Protein AF-A0A353V208-F1 (afdb_monomer)

Mean predicted aligned error: 5.59 Å

Solvent-accessible surface area (backbone atoms only — not comparable to full-atom values): 11699 Å² total; per-residue (Å²): 111,71,66,44,41,51,49,35,53,50,43,50,71,45,52,88,51,82,54,96,62,42,62,60,50,50,53,52,41,52,58,50,53,74,77,42,78,62,80,42,35,67,53,45,51,53,38,48,55,38,38,56,51,29,60,78,54,44,93,44,73,66,54,30,56,52,35,54,53,55,59,73,45,35,41,66,49,45,68,68,33,53,70,73,35,38,58,68,31,47,68,64,62,45,36,55,27,41,33,71,44,57,56,44,40,75,55,44,48,49,38,32,73,77,32,59,92,40,35,38,61,37,64,96,73,54,86,60,61,66,63,50,44,56,51,46,53,73,59,42,54,81,88,51,36,61,37,68,43,97,91,36,68,36,62,78,52,42,59,63,56,75,45,70,84,52,97,67,48,72,46,48,52,53,49,51,43,65,63,69,67,70,58,58,67,70,60,43,35,52,57,49,39,72,64,50,54,30,34,30,35,37,34,72,68,92,84,42,96

pLDDT: mean 91.02, std 8.35, range [45.81, 98.25]

Nearest PDB structures (foldseek):
  7e6j-assembly1_A  TM=2.519E-01  e=1.427E+00  Homo sapiens
  5lyn-assembly1_B  TM=3.244E-01  e=4.609E+00  Saccharomyces cerevisiae
  8re8-assembly1_A  TM=2.544E-01  e=2.257E+00  Homo sapiens
  8re7-assembly1_A  TM=2.417E-01  e=2.375E+00  Homo sapiens

Foldseek 3Di:
DVVLLVLLVQLQVLLPPQDPPSLVVNVVSLVVNVVDQDQAQPSLLSSLVSLVSCCVPPNDPVSNVSSLVSLQCQLVSLVNYDPVRLQSCEPSLRANRKYWFLDFLVVLVVCCVVPQPFKAFPVVPQDPQVLVLVLCCVLDDPVCNQLSDDVHVGPVVSLVVQCVPPPGGSSNSVSVSLVPVPDDPVVSRVSSSVSRGTMMGRQHDPPSD

Sequence (209 aa):
MAAGRRLVDALAAVAARYAPGERAEKLALLDALERTPLGAAGPLGRFHEALCFLQAYPDDPEVLARVDRALAGFPARVARLGAAARARLHDSGIAGASLDYPFGYPMARWLARRFRGDAEIAWAKFDEADRLDETLSLLASPAEGDAFSEGGIGWKRWLQVAKGGRRMTDLDLLIELFERTGLPEETRDWLFDNLALPIRWTPRGAGAS

Structure (mmCIF, N/CA/C/O backbone):
data_AF-A0A353V208-F1
#
_entry.id   AF-A0A353V208-F1
#
loop_
_atom_site.group_PDB
_atom_site.id
_atom_site.type_symbol
_atom_site.label_atom_id
_atom_site.label_alt_id
_atom_site.label_comp_id
_atom_site.label_asym_id
_atom_site.label_entity_id
_atom_site.label_seq_id
_atom_site.pdbx_PDB_ins_code
_atom_site.Cartn_x
_atom_site.Cartn_y
_atom_site.Cartn_z
_atom_site.occupancy
_atom_site.B_iso_or_equiv
_atom_site.auth_seq_id
_atom_site.auth_comp_id
_atom_site.auth_asym_id
_atom_site.auth_atom_id
_atom_site.pdbx_PDB_model_num
ATOM 1 N N . MET A 1 1 ? -23.639 -8.539 7.523 1.00 61.34 1 MET A N 1
ATOM 2 C CA . MET A 1 1 ? -23.114 -7.190 7.192 1.00 61.34 1 MET A CA 1
ATOM 3 C C . MET A 1 1 ? -23.491 -6.126 8.223 1.00 61.34 1 MET A C 1
ATOM 5 O O . MET A 1 1 ? -22.591 -5.466 8.724 1.00 61.34 1 MET A O 1
ATOM 9 N N . ALA A 1 2 ? -24.773 -5.968 8.587 1.00 80.50 2 ALA A N 1
ATOM 10 C CA . ALA A 1 2 ? -25.209 -4.911 9.514 1.00 80.50 2 ALA A CA 1
ATOM 11 C C . ALA A 1 2 ? -24.600 -5.010 10.930 1.00 80.50 2 ALA A C 1
ATOM 13 O O . ALA A 1 2 ? -24.216 -3.992 11.493 1.00 80.50 2 ALA A O 1
ATOM 14 N N . ALA A 1 3 ? -24.457 -6.222 11.483 1.00 88.19 3 ALA A N 1
ATOM 15 C CA . ALA A 1 3 ? -23.888 -6.418 12.822 1.00 88.19 3 ALA A CA 1
ATOM 16 C C . ALA A 1 3 ? -22.417 -5.972 12.920 1.00 88.19 3 ALA A C 1
ATOM 18 O O . ALA A 1 3 ? -22.082 -5.192 13.802 1.00 88.19 3 ALA A O 1
ATOM 19 N N . GLY A 1 4 ? -21.565 -6.390 11.975 1.00 92.69 4 GLY A N 1
ATOM 20 C CA . GLY A 1 4 ? -20.154 -5.988 11.952 1.00 92.69 4 GLY A CA 1
ATOM 21 C C . GLY A 1 4 ? -19.965 -4.483 11.778 1.00 92.69 4 GLY A C 1
ATOM 22 O O . GLY A 1 4 ? -19.162 -3.891 12.485 1.00 92.69 4 GLY A O 1
ATOM 23 N N . ARG A 1 5 ? -20.764 -3.840 10.913 1.00 95.50 5 ARG A N 1
ATOM 24 C CA . ARG A 1 5 ? -20.755 -2.375 10.779 1.00 95.50 5 ARG A CA 1
ATOM 25 C C . ARG A 1 5 ? -21.076 -1.682 12.108 1.00 95.50 5 ARG A C 1
ATOM 27 O O . ARG A 1 5 ? -20.326 -0.806 12.507 1.00 95.50 5 ARG A O 1
ATOM 34 N N . ARG A 1 6 ? -22.129 -2.115 12.812 1.00 97.00 6 ARG A N 1
ATOM 35 C CA . ARG A 1 6 ? -22.501 -1.538 14.115 1.00 97.00 6 ARG A CA 1
ATOM 36 C C . ARG A 1 6 ? -21.397 -1.675 15.163 1.00 97.00 6 ARG A C 1
ATOM 38 O O . ARG A 1 6 ? -21.173 -0.732 15.905 1.00 97.00 6 ARG A O 1
ATOM 45 N N . LEU A 1 7 ? -20.704 -2.815 15.207 1.00 97.81 7 LEU A N 1
ATOM 46 C CA . LEU A 1 7 ? -19.573 -3.014 16.122 1.00 97.81 7 LEU A CA 1
ATOM 47 C C . LEU A 1 7 ? -18.406 -2.071 15.806 1.00 97.81 7 LEU A C 1
ATOM 49 O O . LEU A 1 7 ? -17.824 -1.496 16.719 1.00 97.81 7 LEU A O 1
ATOM 53 N N . VAL A 1 8 ? -18.086 -1.884 14.521 1.00 98.00 8 VAL A N 1
ATOM 54 C CA . VAL A 1 8 ? -17.047 -0.934 14.093 1.00 98.00 8 VAL A CA 1
ATOM 55 C C . VAL A 1 8 ? -17.435 0.499 14.451 1.00 98.00 8 VAL A C 1
ATOM 57 O O . VAL A 1 8 ? -16.610 1.244 14.969 1.00 98.00 8 VAL A O 1
ATOM 60 N N . ASP A 1 9 ? -18.689 0.880 14.205 1.00 97.81 9 ASP A N 1
ATOM 61 C CA . ASP A 1 9 ? -19.183 2.218 14.529 1.00 97.81 9 ASP A CA 1
ATOM 62 C C . ASP A 1 9 ? -19.177 2.474 16.042 1.00 97.81 9 ASP A C 1
ATOM 64 O O . ASP A 1 9 ? -18.801 3.566 16.464 1.00 97.81 9 ASP A O 1
ATOM 68 N N . ALA A 1 10 ? -19.514 1.464 16.851 1.00 97.75 10 ALA A N 1
ATOM 69 C CA . ALA A 1 10 ? -19.413 1.528 18.306 1.00 97.75 10 ALA A CA 1
ATOM 70 C C . ALA A 1 10 ? -17.958 1.705 18.767 1.00 97.75 10 ALA A C 1
ATOM 72 O O . ALA A 1 10 ? -17.683 2.629 19.527 1.00 97.75 10 ALA A O 1
ATOM 73 N N . LEU A 1 11 ? -17.014 0.901 18.251 1.00 98.25 11 LEU A N 1
ATOM 74 C CA . LEU A 1 11 ? -15.593 1.035 18.598 1.00 98.25 11 LEU A CA 1
ATOM 75 C C . LEU A 1 11 ? -15.057 2.422 18.233 1.00 98.25 11 LEU A C 1
ATOM 77 O O . LEU A 1 11 ? -14.411 3.066 19.052 1.00 98.25 11 LEU A O 1
ATOM 81 N N . ALA A 1 12 ? -15.365 2.907 17.028 1.00 97.44 12 ALA A N 1
ATOM 82 C CA . ALA A 1 12 ? -14.955 4.235 16.587 1.00 97.44 12 ALA A CA 1
ATOM 83 C C . ALA A 1 12 ? -15.539 5.353 17.472 1.00 97.44 12 ALA A C 1
ATOM 85 O O . ALA A 1 12 ? -14.867 6.351 17.719 1.00 97.44 12 ALA A O 1
ATOM 86 N N . ALA A 1 13 ? -16.770 5.194 17.970 1.00 96.94 13 ALA A N 1
ATOM 87 C CA . ALA A 1 13 ? -17.413 6.177 18.841 1.00 96.94 13 ALA A CA 1
ATOM 88 C C . ALA A 1 13 ? -16.784 6.254 20.243 1.00 96.94 13 ALA A C 1
ATOM 90 O O . ALA A 1 13 ? -16.774 7.333 20.842 1.00 96.94 13 ALA A O 1
ATOM 91 N N . VAL A 1 14 ? -16.260 5.136 20.758 1.00 96.88 14 VAL A N 1
ATOM 92 C CA . VAL A 1 14 ? -15.627 5.072 22.087 1.00 96.88 14 VAL A CA 1
ATOM 93 C C . VAL A 1 14 ? -14.103 5.195 22.047 1.00 96.88 14 VAL A C 1
ATOM 95 O O . VAL A 1 14 ? -13.492 5.400 23.089 1.00 96.88 14 VAL A O 1
ATOM 98 N N . ALA A 1 15 ? -13.469 5.127 20.869 1.00 95.31 15 ALA A N 1
ATOM 99 C CA . ALA A 1 15 ? -12.009 5.095 20.725 1.00 95.31 15 ALA A CA 1
ATOM 100 C C . ALA A 1 15 ? -11.292 6.228 21.486 1.00 95.31 15 ALA A C 1
ATOM 102 O O . ALA A 1 15 ? -10.325 5.973 22.199 1.00 95.31 15 ALA A O 1
ATOM 103 N N . ALA A 1 16 ? -11.813 7.456 21.401 1.00 95.56 16 ALA A N 1
ATOM 104 C CA . ALA A 1 16 ? -11.251 8.643 22.051 1.00 95.56 16 ALA A CA 1
ATOM 105 C C . ALA A 1 16 ? -11.792 8.918 23.472 1.00 95.56 16 ALA A C 1
ATOM 107 O O . ALA A 1 16 ? -11.547 9.991 24.024 1.00 95.56 16 ALA A O 1
ATOM 108 N N . ARG A 1 17 ? -12.557 7.993 24.067 1.00 95.44 17 ARG A N 1
ATOM 109 C CA . ARG A 1 17 ? -13.115 8.125 25.423 1.00 95.44 17 ARG A CA 1
ATOM 110 C C . ARG A 1 17 ? -12.283 7.323 26.416 1.00 95.44 17 ARG A C 1
ATOM 112 O O . ARG A 1 17 ? -11.939 6.183 26.137 1.00 95.44 17 ARG A O 1
ATOM 119 N N . TYR A 1 18 ? -11.989 7.902 27.579 1.00 94.12 18 TYR A N 1
ATOM 120 C CA . TYR A 1 18 ? -11.111 7.295 28.599 1.00 94.12 18 TYR A CA 1
ATOM 121 C C . TYR A 1 18 ? -11.715 7.354 30.012 1.00 94.12 18 TYR A C 1
ATOM 123 O O . TYR A 1 18 ? -11.004 7.345 31.014 1.00 94.12 18 TYR A O 1
ATOM 131 N N . ALA A 1 19 ? -13.043 7.468 30.106 1.00 91.19 19 ALA A N 1
ATOM 132 C CA . ALA A 1 19 ? -13.744 7.467 31.385 1.00 91.19 19 ALA A CA 1
ATOM 133 C C . ALA A 1 19 ? -13.760 6.056 32.018 1.00 91.19 19 ALA A C 1
ATOM 135 O O . ALA A 1 19 ? -13.582 5.055 31.315 1.00 91.19 19 ALA A O 1
ATOM 136 N N . PRO A 1 20 ? -14.004 5.936 33.338 1.00 82.44 20 PRO A N 1
ATOM 137 C CA . PRO A 1 20 ? -14.146 4.636 33.990 1.00 82.44 20 PRO A CA 1
ATOM 138 C C . PRO A 1 20 ? -15.215 3.773 33.301 1.00 82.44 20 PRO A C 1
ATOM 140 O O . PRO A 1 20 ? -16.351 4.205 33.139 1.00 82.44 20 PRO A O 1
ATOM 143 N N . GLY A 1 21 ? -14.851 2.553 32.897 1.00 84.31 21 GLY A N 1
ATOM 144 C CA . GLY A 1 21 ? -15.732 1.621 32.175 1.00 84.31 21 GLY A CA 1
ATOM 145 C C . GLY A 1 21 ? -15.521 1.582 30.656 1.00 84.31 21 GLY A C 1
ATOM 146 O O . GLY A 1 21 ? -15.669 0.513 30.067 1.00 84.31 21 GLY A O 1
ATOM 147 N N . GLU A 1 22 ? -15.055 2.673 30.037 1.00 91.00 22 GLU A N 1
ATOM 148 C CA . GLU A 1 22 ? -14.826 2.756 28.579 1.00 91.00 22 GLU A CA 1
ATOM 149 C C . GLU A 1 22 ? -13.736 1.779 28.118 1.00 91.00 22 GLU A C 1
ATOM 151 O O . GLU A 1 22 ? -13.851 1.136 27.078 1.00 91.00 22 GLU A O 1
ATOM 156 N N . ARG A 1 23 ? -12.709 1.567 28.950 1.00 95.25 23 ARG A N 1
ATOM 157 C CA . ARG A 1 23 ? -11.694 0.525 28.740 1.00 95.25 23 ARG A CA 1
ATOM 158 C C . ARG A 1 23 ? -12.320 -0.863 28.555 1.00 95.25 23 ARG A C 1
ATOM 160 O O . ARG A 1 23 ? -11.949 -1.600 27.644 1.00 95.25 23 ARG A O 1
ATOM 167 N N . ALA A 1 24 ? -13.243 -1.243 29.441 1.00 96.38 24 ALA A N 1
ATOM 168 C CA . ALA A 1 24 ? -13.888 -2.554 29.386 1.00 96.38 24 ALA A CA 1
ATOM 169 C C . ALA A 1 24 ? -14.781 -2.675 28.142 1.00 96.38 24 ALA A C 1
ATOM 171 O O . ALA A 1 24 ? -14.809 -3.729 27.508 1.00 96.38 24 ALA A O 1
ATOM 172 N N . GLU A 1 25 ? -15.445 -1.583 27.757 1.00 97.25 25 GLU A N 1
ATOM 173 C CA . GLU A 1 25 ? -16.225 -1.508 26.523 1.00 97.25 25 GLU A CA 1
ATOM 174 C C . GLU A 1 25 ? -15.345 -1.671 25.273 1.00 97.25 25 GLU A C 1
ATOM 176 O O . GLU A 1 25 ? -15.659 -2.499 24.415 1.00 97.25 25 GLU A O 1
ATOM 181 N N . LYS A 1 26 ? -14.197 -0.983 25.193 1.00 97.94 26 LYS A N 1
ATOM 182 C CA . LYS A 1 26 ? -13.222 -1.148 24.100 1.00 97.94 26 LYS A CA 1
ATOM 183 C C . LYS A 1 26 ? -12.755 -2.594 23.975 1.00 97.94 26 LYS A C 1
ATOM 185 O O . LYS A 1 26 ? -12.797 -3.149 22.879 1.00 97.94 26 LYS A O 1
ATOM 190 N N . LEU A 1 27 ? -12.360 -3.228 25.082 1.00 97.94 27 LEU A N 1
ATOM 191 C CA . LEU A 1 27 ? -11.933 -4.633 25.077 1.00 97.94 27 LEU A CA 1
ATOM 192 C C . LEU A 1 27 ? -13.054 -5.566 24.599 1.00 97.94 27 LEU A C 1
ATOM 194 O O . LEU A 1 27 ? -12.813 -6.422 23.749 1.00 97.94 27 LEU A O 1
ATOM 198 N N . ALA A 1 28 ? -14.289 -5.362 25.067 1.00 97.75 28 ALA A N 1
ATOM 199 C CA . ALA A 1 28 ? -15.439 -6.151 24.630 1.00 97.75 28 ALA A CA 1
ATOM 200 C C . ALA A 1 28 ? -15.739 -5.979 23.128 1.00 97.75 28 ALA A C 1
ATOM 202 O O . ALA A 1 28 ? -16.050 -6.956 22.439 1.00 97.75 28 ALA A O 1
ATOM 203 N N . LEU A 1 29 ? -15.620 -4.756 22.600 1.00 98.25 29 LEU A N 1
ATOM 204 C CA . LEU A 1 29 ? -15.811 -4.463 21.178 1.00 98.25 29 LEU A CA 1
ATOM 205 C C . LEU A 1 29 ? -14.696 -5.063 20.315 1.00 98.25 29 LEU A C 1
ATOM 207 O O . LEU A 1 29 ? -14.997 -5.657 19.277 1.00 98.25 29 LEU A O 1
ATOM 211 N N . LEU A 1 30 ? -13.434 -4.968 20.747 1.00 97.94 30 LEU A N 1
ATOM 212 C CA . LEU A 1 30 ? -12.291 -5.605 20.082 1.00 97.94 30 LEU A CA 1
ATOM 213 C C . LEU A 1 30 ? -12.486 -7.126 20.004 1.00 97.94 30 LEU A C 1
ATOM 215 O O . LEU A 1 30 ? -12.421 -7.702 18.918 1.00 97.94 30 LEU A O 1
ATOM 219 N N . ASP A 1 31 ? -12.843 -7.757 21.121 1.00 96.81 31 ASP A N 1
ATOM 220 C CA . ASP A 1 31 ? -13.132 -9.190 21.208 1.00 96.81 31 ASP A CA 1
ATOM 221 C C . ASP A 1 31 ? -14.306 -9.617 20.302 1.00 96.81 31 ASP A C 1
ATOM 223 O O . ASP A 1 31 ? -14.278 -10.679 19.668 1.00 96.81 31 ASP A O 1
ATOM 227 N N . ALA A 1 32 ? -15.359 -8.799 20.215 1.00 97.12 32 ALA A N 1
ATOM 228 C CA . ALA A 1 32 ? -16.485 -9.049 19.318 1.00 97.12 32 ALA A CA 1
ATOM 229 C C . ALA A 1 32 ? -16.086 -8.908 17.837 1.00 97.12 32 ALA A C 1
ATOM 231 O O . ALA A 1 32 ? -16.518 -9.703 16.993 1.00 97.12 32 ALA A O 1
ATOM 232 N N . LEU A 1 33 ? -15.245 -7.924 17.508 1.00 96.94 33 LEU A N 1
ATOM 233 C CA . LEU A 1 33 ? -14.745 -7.670 16.154 1.00 96.94 33 LEU A CA 1
ATOM 234 C C . LEU A 1 33 ? -13.731 -8.722 15.688 1.00 96.94 33 LEU A C 1
ATOM 236 O O . LEU A 1 33 ? -13.677 -9.019 14.490 1.00 96.94 33 LEU A O 1
ATOM 240 N N . GLU A 1 34 ? -12.980 -9.349 16.596 1.00 93.31 34 GLU A N 1
ATOM 241 C CA . GLU A 1 34 ? -12.143 -10.519 16.291 1.00 93.31 34 GLU A CA 1
ATOM 242 C C . GLU A 1 34 ? -12.971 -11.686 15.737 1.00 93.31 34 GLU A C 1
ATOM 244 O O . GLU A 1 34 ? -12.576 -12.323 14.760 1.00 93.31 34 GLU A O 1
ATOM 249 N N . ARG A 1 35 ? -14.161 -11.917 16.302 1.00 92.31 35 ARG A N 1
ATOM 250 C CA . ARG A 1 35 ? -15.060 -13.024 15.931 1.00 92.31 35 ARG A CA 1
ATOM 251 C C . ARG A 1 35 ? -16.030 -12.688 14.797 1.00 92.31 35 ARG A C 1
ATOM 253 O O . ARG A 1 35 ? -16.718 -13.576 14.295 1.00 92.31 35 ARG A O 1
ATOM 260 N N . THR A 1 36 ? -16.096 -11.425 14.378 1.00 94.06 36 THR A N 1
ATOM 261 C CA . THR A 1 36 ? -17.069 -10.960 13.384 1.00 94.06 36 THR A CA 1
ATOM 262 C C . THR A 1 36 ? -16.417 -10.741 12.012 1.00 94.06 36 THR A C 1
ATOM 264 O O . THR A 1 36 ? -15.521 -9.901 11.878 1.00 94.06 36 THR A O 1
ATOM 267 N N . PRO A 1 37 ? -16.877 -11.429 10.948 1.00 91.31 37 PRO A N 1
ATOM 268 C CA . PRO A 1 37 ? -16.365 -11.200 9.602 1.00 91.31 37 PRO A CA 1
ATOM 269 C C . PRO A 1 37 ? -16.813 -9.836 9.053 1.00 91.31 37 PRO A C 1
ATOM 271 O O . PRO A 1 37 ? -17.995 -9.480 9.086 1.00 91.31 37 PRO A O 1
ATOM 274 N N . LEU A 1 38 ? -15.862 -9.087 8.486 1.00 93.88 38 LEU A N 1
ATOM 275 C CA . LEU A 1 38 ? -16.091 -7.806 7.811 1.00 93.88 38 LEU A CA 1
ATOM 276 C C . LEU A 1 38 ? -15.906 -7.989 6.298 1.00 93.88 38 LEU A C 1
ATOM 278 O O . LEU A 1 38 ? -14.793 -7.940 5.790 1.00 93.88 38 LEU A O 1
ATOM 282 N N . GLY A 1 39 ? -17.006 -8.230 5.579 1.00 91.25 39 GLY A N 1
ATOM 283 C CA . GLY A 1 39 ? -16.998 -8.543 4.140 1.00 91.25 39 GLY A CA 1
ATOM 284 C C . GLY A 1 39 ? -17.047 -7.336 3.195 1.00 91.25 39 GLY A C 1
ATOM 285 O O . GLY A 1 39 ? -17.319 -7.508 2.011 1.00 91.25 39 GLY A O 1
ATOM 286 N N . ALA A 1 40 ? -16.860 -6.111 3.694 1.00 93.31 40 ALA A N 1
ATOM 287 C CA . ALA A 1 40 ? -16.885 -4.895 2.879 1.00 93.31 40 ALA A CA 1
ATOM 288 C C . ALA A 1 40 ? -15.735 -3.957 3.234 1.00 93.31 40 ALA A C 1
ATOM 290 O O . ALA A 1 40 ? -15.362 -3.839 4.400 1.00 93.31 40 ALA A O 1
ATOM 291 N N . ALA A 1 41 ? -15.269 -3.228 2.218 1.00 94.94 41 ALA A N 1
ATOM 292 C CA . ALA A 1 41 ? -14.195 -2.246 2.320 1.00 94.94 41 ALA A CA 1
ATOM 293 C C . ALA A 1 41 ? -14.463 -1.187 3.396 1.00 94.94 41 ALA A C 1
ATOM 295 O O . ALA A 1 41 ? -13.639 -0.989 4.272 1.00 94.94 41 ALA A O 1
ATOM 296 N N . GLY A 1 42 ? -15.649 -0.562 3.377 1.00 95.50 42 GLY A N 1
ATOM 297 C CA . GLY A 1 42 ? -15.978 0.544 4.285 1.00 95.50 42 GLY A CA 1
ATOM 298 C C . GLY A 1 42 ? -15.843 0.187 5.773 1.00 95.50 42 GLY A C 1
ATOM 299 O O . GLY A 1 42 ? -15.069 0.833 6.469 1.00 95.50 42 GLY A O 1
ATOM 300 N N . PRO A 1 43 ? -16.549 -0.845 6.279 1.00 95.94 43 PRO A N 1
ATOM 301 C CA . PRO A 1 43 ? -16.381 -1.283 7.664 1.00 95.94 43 PRO A CA 1
ATOM 302 C C . PRO A 1 43 ? -14.958 -1.743 7.997 1.00 95.94 43 PRO A C 1
ATOM 304 O O . PRO A 1 43 ? -14.508 -1.514 9.110 1.00 95.94 43 PRO A O 1
ATOM 307 N N . LEU A 1 44 ? -14.248 -2.387 7.062 1.00 95.88 44 LEU A N 1
ATOM 308 C CA . LEU A 1 44 ? -12.881 -2.841 7.317 1.00 95.88 44 LEU A CA 1
ATOM 309 C C . LEU A 1 44 ? -11.895 -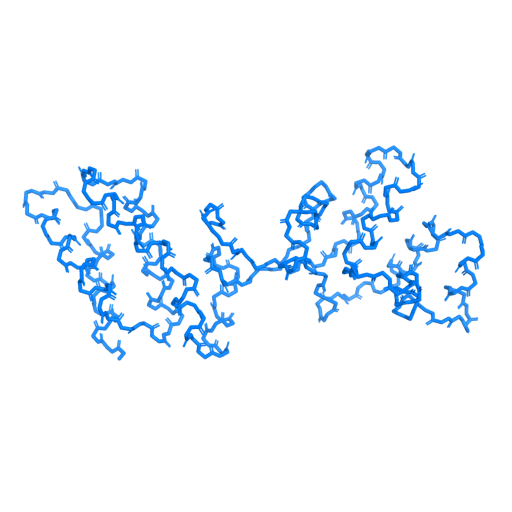1.666 7.419 1.00 95.88 44 LEU A C 1
ATOM 311 O O . LEU A 1 44 ? -11.068 -1.666 8.323 1.00 95.88 44 LEU A O 1
ATOM 315 N N . GLY A 1 45 ? -12.020 -0.654 6.557 1.00 95.81 45 GLY A N 1
ATOM 316 C CA . GLY A 1 45 ? -11.209 0.566 6.617 1.00 95.81 45 GLY A CA 1
ATOM 317 C C . GLY A 1 45 ? -11.472 1.379 7.881 1.00 95.81 45 GLY A C 1
ATOM 318 O O . GLY A 1 45 ? -10.543 1.686 8.616 1.00 95.81 45 GLY A O 1
ATOM 319 N N . ARG A 1 46 ? -12.744 1.601 8.230 1.00 96.62 46 ARG A N 1
ATOM 320 C CA . ARG A 1 46 ? -13.108 2.296 9.477 1.00 96.62 46 ARG A CA 1
ATOM 321 C C . ARG A 1 46 ? -12.629 1.553 10.729 1.00 96.62 46 ARG A C 1
ATOM 323 O O . ARG A 1 46 ? -12.274 2.180 11.720 1.00 96.62 46 ARG A O 1
ATOM 330 N N . PHE A 1 47 ? -12.610 0.219 10.689 1.00 97.31 47 PHE A N 1
ATOM 331 C CA . PHE A 1 47 ? -12.022 -0.576 11.764 1.00 97.31 47 PHE A CA 1
ATOM 332 C C . PHE A 1 47 ? -10.509 -0.357 11.860 1.00 97.31 47 PHE A C 1
ATOM 334 O O . PHE A 1 47 ? -10.009 -0.155 12.959 1.00 97.31 47 PHE A O 1
ATOM 341 N N . HIS A 1 48 ? -9.799 -0.356 10.727 1.00 96.19 48 HIS A N 1
ATOM 342 C CA . HIS A 1 48 ? -8.362 -0.076 10.685 1.00 96.19 48 HIS A CA 1
ATOM 343 C C . HIS A 1 48 ? -8.030 1.291 11.285 1.00 96.19 48 HIS A C 1
ATOM 345 O O . HIS A 1 48 ? -7.195 1.379 12.175 1.00 96.19 48 HIS A O 1
ATOM 351 N N . GLU A 1 49 ? -8.731 2.343 10.859 1.00 96.31 49 GLU A N 1
ATOM 352 C CA . GLU A 1 49 ? -8.542 3.707 11.369 1.00 96.31 49 GLU A CA 1
ATOM 353 C C . GLU A 1 49 ? -8.734 3.787 12.890 1.00 96.31 49 GLU A C 1
ATOM 355 O O . GLU A 1 49 ? -7.911 4.378 13.591 1.00 96.31 49 GLU A O 1
ATOM 360 N N . ALA A 1 50 ? -9.785 3.147 13.419 1.00 97.50 50 ALA A N 1
ATOM 361 C CA . ALA A 1 50 ? -10.030 3.099 14.860 1.00 97.50 50 ALA A CA 1
ATOM 362 C C . ALA A 1 50 ? -8.900 2.380 15.618 1.00 97.50 50 ALA A C 1
ATOM 364 O O . ALA A 1 50 ? -8.525 2.804 16.710 1.00 97.50 50 ALA A O 1
ATOM 365 N N . LEU A 1 51 ? -8.337 1.313 15.042 1.00 96.94 51 LEU A N 1
ATOM 366 C CA . LEU A 1 51 ? -7.195 0.610 15.623 1.00 96.94 51 LEU A CA 1
ATOM 367 C C . LEU A 1 51 ? -5.915 1.444 15.573 1.00 96.94 51 LEU A C 1
ATOM 369 O O . LEU A 1 51 ? -5.233 1.511 16.585 1.00 96.94 51 LEU A O 1
ATOM 373 N N . CYS A 1 52 ? -5.606 2.113 14.459 1.00 96.19 52 CYS A N 1
ATOM 374 C CA . CYS A 1 52 ? -4.453 3.017 14.378 1.00 96.19 52 CYS A CA 1
ATOM 375 C C . CYS A 1 52 ? -4.542 4.128 15.433 1.00 96.19 52 CYS A C 1
ATOM 377 O O . CYS A 1 52 ? -3.553 4.433 16.096 1.00 96.19 52 CYS A O 1
ATOM 379 N N . PHE A 1 53 ? -5.738 4.688 15.650 1.00 97.00 53 PHE A N 1
ATOM 380 C CA . PHE A 1 53 ? -5.954 5.660 16.721 1.00 97.00 53 PHE A CA 1
ATOM 381 C C . PHE A 1 53 ? -5.665 5.058 18.104 1.00 97.00 53 PHE A C 1
ATOM 383 O O . PHE A 1 53 ? -4.908 5.635 18.880 1.00 97.00 53 PHE A O 1
ATOM 390 N N . LEU A 1 54 ? -6.230 3.886 18.409 1.00 97.38 54 LEU A N 1
ATOM 391 C CA . LEU A 1 54 ? -6.018 3.213 19.695 1.00 97.38 54 LEU A CA 1
ATOM 392 C C . LEU A 1 54 ? -4.583 2.700 19.884 1.00 97.38 54 LEU A C 1
ATOM 394 O O . LEU A 1 54 ? -4.150 2.536 21.018 1.00 97.38 54 LEU A O 1
ATOM 398 N N . GLN A 1 55 ? -3.838 2.454 18.806 1.00 97.31 55 GLN A N 1
ATOM 399 C CA . GLN A 1 55 ? -2.423 2.090 18.871 1.00 97.31 55 GLN A CA 1
ATOM 400 C C . GLN A 1 55 ? -1.572 3.286 19.313 1.00 97.31 55 GLN A C 1
ATOM 402 O O . GLN A 1 55 ? -0.643 3.125 20.101 1.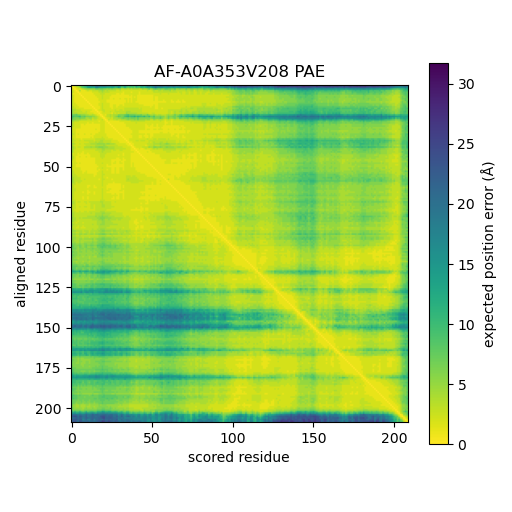00 97.31 55 GLN A O 1
ATOM 407 N N . ALA A 1 56 ? -1.907 4.489 18.836 1.00 96.81 56 ALA A N 1
ATOM 408 C CA . ALA A 1 56 ? -1.245 5.728 19.239 1.00 96.81 56 ALA A CA 1
ATOM 409 C C . ALA A 1 56 ? -1.673 6.200 20.640 1.00 96.81 56 ALA A C 1
ATOM 411 O O . ALA A 1 56 ? -0.865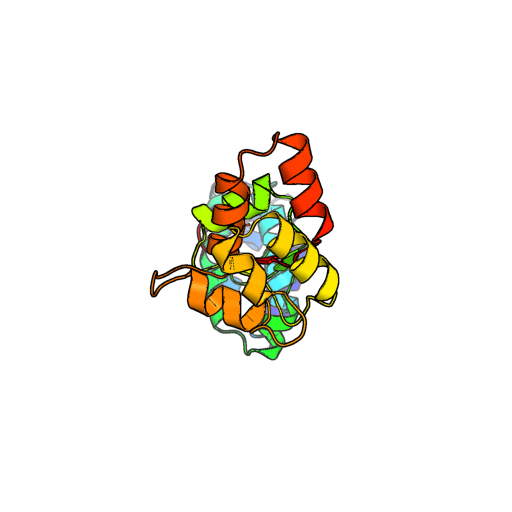 6.770 21.373 1.00 96.81 56 ALA A O 1
ATOM 412 N N . TYR A 1 57 ? -2.932 5.951 21.015 1.00 96.81 57 TYR A N 1
ATOM 413 C CA . TYR A 1 57 ? -3.527 6.397 22.276 1.00 96.81 57 TYR A CA 1
ATOM 414 C C . TYR A 1 57 ? -4.261 5.252 23.001 1.00 96.81 57 TYR A C 1
ATOM 416 O O . TYR A 1 57 ? -5.487 5.276 23.127 1.00 96.81 57 TYR A O 1
ATOM 424 N N . PRO A 1 58 ? -3.546 4.215 23.467 1.00 96.56 58 PRO A N 1
ATOM 425 C CA . PRO A 1 58 ? -4.173 3.131 24.210 1.00 96.56 58 PRO A CA 1
ATOM 426 C C . PRO A 1 58 ? -4.538 3.584 25.628 1.00 96.56 58 PRO A C 1
ATOM 428 O O . PRO A 1 58 ? -3.833 4.389 26.234 1.00 96.56 58 PRO A O 1
ATOM 431 N N . ASP A 1 59 ? -5.604 3.017 26.196 1.00 96.62 59 ASP A N 1
ATOM 432 C CA . ASP A 1 59 ? -5.933 3.215 27.614 1.00 96.62 59 ASP A CA 1
ATOM 433 C C . ASP A 1 59 ? -4.832 2.652 28.524 1.00 96.62 59 ASP A C 1
ATOM 435 O O . ASP A 1 59 ? -4.480 3.255 29.536 1.00 96.62 59 ASP A O 1
ATOM 439 N N . ASP A 1 60 ? -4.315 1.471 28.172 1.00 96.00 60 ASP A N 1
ATOM 440 C CA . ASP A 1 60 ? -3.293 0.741 28.914 1.00 96.00 60 ASP A CA 1
ATOM 441 C C . ASP A 1 60 ? -2.578 -0.304 28.020 1.00 96.00 60 ASP A C 1
ATOM 443 O O . ASP A 1 60 ? -2.949 -0.497 26.853 1.00 96.00 60 ASP A O 1
ATOM 447 N N . PRO A 1 61 ? -1.558 -1.016 28.540 1.00 97.44 61 PRO A N 1
ATOM 448 C CA . PRO A 1 61 ? -0.857 -2.045 27.774 1.00 97.44 61 PRO A CA 1
ATOM 449 C C . PRO A 1 61 ? -1.729 -3.227 27.316 1.00 97.44 61 PRO A C 1
ATOM 451 O O . PRO A 1 61 ? -1.380 -3.885 26.337 1.00 97.44 61 PRO A O 1
ATOM 454 N N . GLU A 1 62 ? -2.848 -3.525 27.989 1.00 97.25 62 GLU A N 1
ATOM 455 C CA . GLU A 1 62 ? -3.740 -4.612 27.565 1.00 97.25 62 GLU A CA 1
ATOM 456 C C . GLU A 1 62 ? -4.512 -4.214 26.303 1.00 97.25 62 GLU A C 1
ATOM 458 O O . GLU A 1 62 ? -4.559 -4.991 25.345 1.00 97.25 62 GLU A O 1
ATOM 463 N N . VAL A 1 63 ? -5.070 -2.998 26.274 1.00 97.31 63 VAL A N 1
ATOM 464 C CA . VAL A 1 63 ? -5.733 -2.450 25.083 1.00 97.31 63 VAL A CA 1
ATOM 465 C C . VAL A 1 63 ? -4.758 -2.418 23.909 1.00 97.31 63 VAL A C 1
ATOM 467 O O . VAL A 1 63 ? -5.102 -2.916 22.836 1.00 97.31 63 VAL A O 1
ATOM 470 N N . LEU A 1 64 ? -3.528 -1.936 24.122 1.00 97.75 64 LEU A N 1
ATOM 471 C CA . LEU A 1 64 ? -2.499 -1.915 23.079 1.00 97.75 64 LEU A CA 1
ATOM 472 C C . LEU A 1 64 ? -2.222 -3.321 22.524 1.00 97.75 64 LEU A C 1
ATOM 474 O O . LEU A 1 64 ? -2.274 -3.530 21.315 1.00 97.75 64 LEU A O 1
ATOM 478 N N . ALA A 1 65 ? -2.038 -4.318 23.394 1.00 96.94 65 ALA A N 1
ATOM 479 C CA . ALA A 1 65 ? -1.790 -5.693 22.962 1.00 96.94 65 ALA A CA 1
ATOM 480 C C . ALA A 1 65 ? -2.949 -6.293 22.138 1.00 96.94 65 ALA A C 1
ATOM 482 O O . ALA A 1 65 ? -2.718 -7.113 21.241 1.00 96.94 65 ALA A O 1
ATOM 483 N N . ARG A 1 66 ? -4.205 -5.914 22.421 1.00 97.19 66 ARG A N 1
ATOM 484 C CA . ARG A 1 66 ? -5.365 -6.334 21.612 1.00 97.19 66 ARG A CA 1
ATOM 485 C C . ARG A 1 66 ? -5.433 -5.607 20.277 1.00 97.19 66 ARG A C 1
ATOM 487 O O . ARG A 1 66 ? -5.746 -6.236 19.268 1.00 97.19 66 ARG A O 1
ATOM 494 N N . VAL A 1 67 ? -5.106 -4.321 20.261 1.00 97.19 67 VAL A N 1
ATOM 495 C CA . VAL A 1 67 ? -5.035 -3.520 19.037 1.00 97.19 67 VAL A CA 1
ATOM 496 C C . VAL A 1 67 ? -3.959 -4.059 18.097 1.00 97.19 67 VAL A C 1
ATOM 498 O O . VAL A 1 67 ? -4.262 -4.339 16.937 1.00 97.19 67 VAL A O 1
ATOM 501 N N . ASP A 1 68 ? -2.750 -4.314 18.599 1.00 95.81 68 ASP A N 1
ATOM 502 C CA . ASP A 1 68 ? -1.643 -4.858 17.804 1.00 95.81 68 ASP A CA 1
ATOM 503 C C . ASP A 1 68 ? -1.988 -6.228 17.211 1.00 95.81 68 ASP A C 1
ATOM 505 O O . ASP A 1 68 ? -1.745 -6.496 16.031 1.00 95.81 68 ASP A O 1
ATOM 509 N N . ARG A 1 69 ? -2.634 -7.097 18.001 1.00 94.62 69 ARG A N 1
ATOM 510 C CA . ARG A 1 69 ? -3.133 -8.391 17.516 1.00 94.62 69 ARG A CA 1
ATOM 511 C C . ARG A 1 69 ? -4.175 -8.219 16.411 1.00 94.62 69 ARG A C 1
ATOM 513 O O . ARG A 1 69 ? -4.136 -8.944 15.414 1.00 94.62 69 ARG A O 1
ATOM 520 N N . ALA A 1 70 ? -5.107 -7.282 16.578 1.00 94.69 70 ALA A N 1
ATOM 521 C CA . ALA A 1 70 ? -6.140 -7.012 15.589 1.00 94.69 70 ALA A CA 1
ATOM 522 C C . ALA A 1 70 ? -5.539 -6.474 14.278 1.00 94.69 70 ALA A C 1
ATOM 524 O O . ALA A 1 70 ? -5.909 -6.973 13.210 1.00 94.69 70 ALA A O 1
ATOM 525 N N . LEU A 1 71 ? -4.583 -5.538 14.358 1.00 94.38 71 LEU A N 1
ATOM 526 C CA . LEU A 1 71 ? -3.830 -4.991 13.221 1.00 94.38 71 LEU A CA 1
ATOM 527 C C . LEU A 1 71 ? -3.035 -6.082 12.490 1.00 94.38 71 LEU A C 1
ATOM 529 O O . LEU A 1 71 ? -3.143 -6.211 11.270 1.00 94.38 71 LEU A O 1
ATOM 533 N N . ALA A 1 72 ? -2.342 -6.961 13.220 1.00 91.69 72 ALA A N 1
ATOM 534 C CA . ALA A 1 72 ? -1.620 -8.095 12.635 1.00 91.69 72 ALA A CA 1
ATOM 535 C C . ALA A 1 72 ? -2.531 -9.054 11.836 1.00 91.69 72 ALA A C 1
ATOM 537 O O . ALA A 1 72 ? -2.076 -9.745 10.922 1.00 91.69 72 ALA A O 1
ATOM 538 N N . GLY A 1 73 ? -3.834 -9.085 12.139 1.00 92.06 73 GLY A N 1
ATOM 539 C CA . GLY A 1 73 ? -4.832 -9.883 11.426 1.00 92.06 73 GLY A CA 1
ATOM 540 C C . GLY A 1 73 ? -5.343 -9.281 10.108 1.00 92.06 73 GLY A C 1
ATOM 541 O O . GLY A 1 73 ? -6.056 -9.974 9.369 1.00 92.06 73 GLY A O 1
ATOM 542 N N . PHE A 1 74 ? -5.018 -8.024 9.778 1.00 92.81 74 PHE A N 1
ATOM 543 C CA . PHE A 1 74 ? -5.564 -7.339 8.596 1.00 92.81 74 PHE A CA 1
ATOM 544 C C . PHE A 1 74 ? -5.250 -8.003 7.257 1.00 92.81 74 PHE A C 1
ATOM 546 O O . PHE A 1 74 ? -6.194 -8.159 6.476 1.00 92.81 74 PHE A O 1
ATOM 553 N N . PRO A 1 75 ? -4.024 -8.493 6.985 1.00 91.75 75 PRO A N 1
ATOM 554 C CA . PRO A 1 75 ? -3.735 -9.174 5.724 1.00 91.75 75 PRO A CA 1
ATOM 555 C C . PRO A 1 75 ? -4.706 -10.329 5.445 1.00 91.75 75 PRO A C 1
ATOM 557 O O . PRO A 1 75 ? -5.214 -10.478 4.332 1.00 91.75 75 PRO A O 1
ATOM 560 N N . ALA A 1 76 ? -5.053 -11.105 6.478 1.00 92.50 76 ALA A N 1
ATOM 561 C CA . ALA A 1 76 ? -6.015 -12.196 6.365 1.00 92.50 76 ALA A CA 1
ATOM 562 C C . ALA A 1 76 ? -7.464 -11.701 6.206 1.00 92.50 76 ALA A C 1
ATOM 564 O O . ALA A 1 76 ? -8.285 -12.387 5.598 1.00 92.50 76 ALA A O 1
ATOM 565 N N . ARG A 1 77 ? -7.824 -10.537 6.761 1.00 93.94 77 ARG A N 1
ATOM 566 C CA . ARG A 1 77 ? -9.147 -9.919 6.546 1.00 93.94 77 ARG A CA 1
ATOM 567 C C . ARG A 1 77 ? -9.284 -9.407 5.113 1.00 93.94 77 ARG A C 1
ATOM 569 O O . ARG A 1 77 ? -10.277 -9.722 4.463 1.00 93.94 77 ARG A O 1
ATOM 576 N N . VAL A 1 78 ? -8.269 -8.710 4.599 1.00 94.38 78 VAL A N 1
ATOM 577 C CA . VAL A 1 78 ? -8.238 -8.198 3.220 1.00 94.38 78 VAL A CA 1
ATOM 578 C C . VAL A 1 78 ? -8.250 -9.341 2.203 1.00 94.38 78 VAL A C 1
ATOM 580 O O . VAL A 1 78 ? -8.994 -9.276 1.227 1.00 94.38 78 VAL A O 1
ATOM 583 N N . ALA A 1 79 ? -7.506 -10.426 2.446 1.00 92.81 79 ALA A N 1
ATOM 584 C CA . ALA A 1 79 ? -7.475 -11.592 1.559 1.00 92.81 79 ALA A CA 1
ATOM 585 C C . ALA A 1 79 ? -8.831 -12.314 1.420 1.00 92.81 79 ALA A C 1
ATOM 587 O O . ALA A 1 79 ? -9.059 -12.988 0.420 1.00 92.81 79 ALA A O 1
ATOM 588 N N . ARG A 1 80 ? -9.735 -12.174 2.401 1.00 93.69 80 ARG A N 1
ATOM 589 C CA . ARG A 1 80 ? -11.092 -12.751 2.360 1.00 93.69 80 ARG A CA 1
ATOM 590 C C . ARG A 1 80 ? -12.107 -11.871 1.627 1.00 93.69 80 ARG A C 1
ATOM 592 O O . ARG A 1 80 ? -13.233 -12.311 1.404 1.00 93.69 80 ARG A O 1
ATOM 599 N N . LEU A 1 81 ? -11.754 -10.632 1.282 1.00 94.38 81 LEU A N 1
ATOM 600 C CA . LEU A 1 81 ? -12.632 -9.759 0.511 1.00 94.38 81 LEU A CA 1
ATOM 601 C C . LEU A 1 81 ? -12.722 -10.227 -0.945 1.00 94.38 81 LEU A C 1
ATOM 603 O O . LEU A 1 81 ? -11.733 -10.639 -1.547 1.00 94.38 81 LEU A O 1
ATOM 607 N N . GLY A 1 82 ? -13.905 -10.076 -1.543 1.00 93.94 82 GLY A N 1
ATOM 608 C CA . GLY A 1 82 ? -14.049 -10.180 -2.994 1.00 93.94 82 GLY A CA 1
ATOM 609 C C . GLY A 1 82 ? -13.274 -9.071 -3.717 1.00 93.94 82 GLY A C 1
ATOM 610 O O . GLY A 1 82 ? -13.052 -7.995 -3.154 1.00 93.94 82 GLY A O 1
ATOM 611 N N . ALA A 1 83 ? -12.909 -9.305 -4.981 1.00 92.12 83 ALA A N 1
ATOM 612 C CA . ALA A 1 83 ? -12.061 -8.403 -5.771 1.00 92.12 83 ALA A CA 1
ATOM 613 C C . ALA A 1 83 ? -12.551 -6.941 -5.776 1.00 92.12 83 ALA A C 1
ATOM 615 O O . ALA A 1 83 ? -11.764 -6.033 -5.528 1.00 92.12 83 ALA A O 1
ATOM 616 N N . ALA A 1 84 ? -13.858 -6.711 -5.957 1.00 94.12 84 ALA A N 1
ATOM 617 C CA . ALA A 1 84 ? -14.441 -5.366 -5.951 1.00 94.12 84 ALA A CA 1
ATOM 618 C C . ALA A 1 84 ? -14.309 -4.653 -4.592 1.00 94.12 84 ALA A C 1
ATOM 620 O O . ALA A 1 84 ? -14.019 -3.461 -4.535 1.00 94.12 84 ALA A O 1
ATOM 621 N N . ALA A 1 85 ? -14.492 -5.373 -3.480 1.00 94.00 85 ALA A N 1
ATOM 622 C CA . ALA A 1 85 ? -14.311 -4.802 -2.147 1.00 94.00 85 ALA A CA 1
ATOM 623 C C . ALA A 1 85 ? -12.827 -4.545 -1.850 1.00 94.00 85 ALA A C 1
ATOM 625 O O . ALA A 1 85 ? -12.493 -3.513 -1.282 1.00 94.00 85 ALA A O 1
ATOM 626 N N . ARG A 1 86 ? -11.931 -5.441 -2.274 1.00 93.69 86 ARG A N 1
ATOM 627 C CA . ARG A 1 86 ? -10.486 -5.244 -2.123 1.00 93.69 86 ARG A CA 1
ATOM 628 C C . ARG A 1 86 ? -9.979 -4.043 -2.925 1.00 93.69 86 ARG A C 1
ATOM 630 O O . ARG A 1 86 ? -9.200 -3.264 -2.395 1.00 93.69 86 ARG A O 1
ATOM 637 N N . ALA A 1 87 ? -10.462 -3.851 -4.154 1.00 92.50 87 ALA A N 1
ATOM 638 C CA . ALA A 1 87 ? -10.107 -2.703 -4.991 1.00 92.50 87 ALA A CA 1
ATOM 639 C C . ALA A 1 87 ? -10.493 -1.360 -4.349 1.00 92.50 87 ALA A C 1
ATOM 641 O O . ALA A 1 87 ? -9.788 -0.374 -4.508 1.00 92.50 87 ALA A O 1
ATOM 642 N N . ARG A 1 88 ? -11.576 -1.325 -3.563 1.00 95.88 88 ARG A N 1
ATOM 643 C CA . ARG A 1 88 ? -11.988 -0.132 -2.805 1.00 95.88 88 ARG A CA 1
ATOM 644 C C . ARG A 1 88 ? -11.092 0.210 -1.610 1.00 95.88 88 ARG A C 1
ATOM 646 O O . ARG A 1 88 ? -11.307 1.254 -1.009 1.00 95.88 88 ARG A O 1
ATOM 653 N N . LEU A 1 89 ? -10.160 -0.667 -1.239 1.00 95.06 89 LEU A N 1
ATOM 654 C CA . LEU A 1 89 ? -9.121 -0.381 -0.246 1.00 95.06 89 LEU A CA 1
ATOM 655 C C . LEU A 1 89 ? -7.825 0.109 -0.898 1.00 95.06 89 LEU A C 1
ATOM 657 O O . LEU A 1 89 ? -6.827 0.271 -0.200 1.00 95.06 89 LEU A O 1
ATOM 661 N N . HIS A 1 90 ? -7.809 0.301 -2.220 1.00 93.81 90 HIS A N 1
ATOM 662 C CA . HIS A 1 90 ? -6.657 0.883 -2.894 1.00 93.81 90 HIS A CA 1
ATOM 663 C C . HIS A 1 90 ? -6.292 2.225 -2.245 1.00 93.81 90 HIS A C 1
ATOM 665 O O . HIS A 1 90 ? -7.191 2.990 -1.900 1.00 93.81 90 HIS A O 1
ATOM 671 N N . ASP A 1 91 ? -4.998 2.446 -2.015 1.00 92.19 91 ASP A N 1
ATOM 672 C CA . ASP A 1 91 ? -4.461 3.672 -1.401 1.00 92.19 91 ASP A CA 1
ATOM 673 C C . ASP A 1 91 ? -4.918 3.952 0.048 1.00 92.19 91 ASP A C 1
ATOM 675 O O . ASP A 1 91 ? -4.814 5.060 0.559 1.00 92.19 91 ASP A O 1
ATOM 679 N N . SER A 1 92 ? -5.411 2.933 0.760 1.00 91.69 92 SER A N 1
ATOM 680 C CA . SER A 1 92 ? -5.842 3.081 2.162 1.00 91.69 92 SER A CA 1
ATOM 681 C C . SER A 1 92 ? -4.720 2.939 3.200 1.00 91.69 92 SER A C 1
ATOM 683 O O . SER A 1 92 ? -4.974 3.096 4.391 1.00 91.69 92 SER A O 1
ATOM 685 N N . GLY A 1 93 ? -3.507 2.552 2.787 1.00 87.31 93 GLY A N 1
ATOM 686 C CA . GLY A 1 93 ? -2.399 2.211 3.697 1.00 87.31 93 GLY A CA 1
ATOM 687 C C . GLY A 1 93 ? -2.576 0.894 4.472 1.00 87.31 93 GLY A C 1
ATOM 688 O O . GLY A 1 93 ? -1.706 0.505 5.249 1.00 87.31 93 GLY A O 1
ATOM 689 N N . ILE A 1 94 ? -3.679 0.170 4.256 1.00 91.88 94 ILE A N 1
ATOM 690 C CA . ILE A 1 94 ? -3.971 -1.092 4.944 1.00 91.88 94 ILE A CA 1
ATOM 691 C C . ILE A 1 94 ? -3.112 -2.223 4.375 1.00 91.88 94 ILE A C 1
ATOM 693 O O . ILE A 1 94 ? -3.164 -2.511 3.177 1.00 91.88 94 ILE A O 1
ATOM 697 N N . ALA A 1 95 ? -2.412 -2.954 5.244 1.00 88.88 95 ALA A N 1
ATOM 698 C CA . ALA A 1 95 ? -1.661 -4.143 4.854 1.00 88.88 95 ALA A CA 1
ATOM 699 C C . ALA A 1 95 ? -2.523 -5.149 4.056 1.00 88.88 95 ALA A C 1
ATOM 701 O O . ALA A 1 95 ? -3.595 -5.592 4.481 1.00 88.88 95 ALA A O 1
ATOM 702 N N . GLY A 1 96 ? -2.032 -5.544 2.881 1.00 88.69 96 GLY A N 1
ATOM 703 C CA . GLY A 1 96 ? -2.722 -6.404 1.916 1.00 88.69 96 GLY A CA 1
ATOM 704 C C . GLY A 1 96 ? -3.581 -5.660 0.884 1.00 88.69 96 GLY A C 1
ATOM 705 O O . GLY A 1 96 ? -4.009 -6.286 -0.098 1.00 88.69 96 GLY A O 1
ATOM 706 N N . ALA A 1 97 ? -3.818 -4.359 1.061 1.00 92.56 97 ALA A N 1
ATOM 707 C CA . ALA A 1 97 ? -4.368 -3.484 0.034 1.00 92.56 97 ALA A CA 1
ATOM 708 C C . ALA A 1 97 ? -3.231 -2.825 -0.756 1.00 92.56 97 ALA A C 1
ATOM 710 O O . ALA A 1 97 ? -2.197 -2.481 -0.198 1.00 92.56 97 ALA A O 1
ATOM 711 N N . SER A 1 98 ? -3.394 -2.711 -2.072 1.00 92.50 98 SER A N 1
ATOM 712 C CA . SER A 1 98 ? -2.376 -2.123 -2.944 1.00 92.50 98 SER A CA 1
ATOM 713 C C . SER A 1 98 ? -2.489 -0.603 -2.988 1.00 92.50 98 SER A C 1
ATOM 715 O O . SER A 1 98 ? -3.595 -0.077 -2.921 1.00 92.50 98 SER A O 1
ATOM 717 N N . LEU A 1 99 ? -1.387 0.077 -3.248 1.00 93.12 99 LEU A N 1
ATOM 718 C CA . LEU A 1 99 ? -1.341 1.477 -3.661 1.00 93.12 99 LEU A CA 1
ATOM 719 C C . LEU A 1 99 ? -0.467 1.600 -4.911 1.00 93.12 99 LEU A C 1
ATOM 721 O O . LEU A 1 99 ? 0.360 0.726 -5.161 1.00 93.12 99 LEU A O 1
ATOM 725 N N . ASP A 1 100 ? -0.681 2.634 -5.721 1.00 92.81 100 ASP A N 1
ATOM 726 C CA . ASP A 1 100 ? 0.179 2.926 -6.869 1.00 92.81 100 ASP A CA 1
ATOM 727 C C . ASP A 1 100 ? 0.627 4.386 -6.770 1.00 92.81 100 ASP A C 1
ATOM 729 O O . ASP A 1 100 ? -0.223 5.268 -6.665 1.00 92.81 100 ASP A O 1
ATOM 733 N N . TYR A 1 101 ? 1.934 4.636 -6.806 1.00 93.44 101 TYR A N 1
ATOM 734 C CA . TYR A 1 101 ? 2.491 5.985 -6.700 1.00 93.44 101 TYR A CA 1
ATOM 735 C C . TYR A 1 101 ? 3.745 6.121 -7.578 1.00 93.44 101 TYR A C 1
ATOM 737 O O . TYR A 1 101 ? 4.488 5.140 -7.712 1.00 93.44 101 TYR A O 1
ATOM 745 N N . PRO A 1 102 ? 4.012 7.300 -8.174 1.00 95.06 102 PRO A N 1
ATOM 746 C CA . PRO A 1 102 ? 5.277 7.589 -8.840 1.00 95.06 102 PRO A CA 1
ATOM 747 C C . PRO A 1 102 ? 6.375 7.831 -7.800 1.00 95.06 102 PRO A C 1
ATOM 749 O O . PRO A 1 102 ? 6.756 8.964 -7.514 1.00 95.06 102 PRO A O 1
ATOM 752 N N . PHE A 1 103 ? 6.836 6.759 -7.153 1.00 95.12 103 PHE A N 1
ATOM 753 C CA . PHE A 1 103 ? 7.909 6.860 -6.168 1.00 95.12 103 PHE A CA 1
ATOM 754 C C . PHE A 1 103 ? 9.184 7.370 -6.823 1.00 95.12 103 PHE A C 1
ATOM 756 O O . PHE A 1 103 ? 9.591 6.847 -7.859 1.00 95.12 103 PHE A O 1
ATOM 763 N N . GLY A 1 104 ? 9.848 8.317 -6.161 1.00 96.44 104 GLY A N 1
ATOM 764 C CA . GLY A 1 104 ? 11.170 8.741 -6.595 1.00 96.44 104 GLY A CA 1
ATOM 765 C C . GLY A 1 104 ? 12.196 7.609 -6.501 1.00 96.44 104 GLY A C 1
ATOM 766 O O . GLY A 1 104 ? 11.999 6.634 -5.757 1.00 96.44 104 GLY A O 1
ATOM 767 N N . TYR A 1 105 ? 13.302 7.737 -7.230 1.00 96.38 105 TYR A N 1
ATOM 768 C CA . TYR A 1 105 ? 14.287 6.665 -7.399 1.00 96.38 105 TYR A CA 1
ATOM 769 C C . TYR A 1 105 ? 14.742 5.987 -6.093 1.00 96.38 105 TYR A C 1
ATOM 771 O O . TYR A 1 105 ? 14.703 4.750 -6.033 1.00 96.38 105 TYR A O 1
ATOM 779 N N . PRO A 1 106 ? 15.118 6.709 -5.011 1.00 96.00 106 PRO A N 1
ATOM 780 C CA . PRO A 1 106 ? 15.568 6.061 -3.779 1.00 96.00 106 PRO A CA 1
ATOM 781 C C . PRO A 1 106 ? 14.512 5.126 -3.178 1.00 96.00 106 PRO A C 1
ATOM 783 O O . PRO A 1 106 ? 14.836 4.027 -2.717 1.00 96.00 106 PRO A O 1
ATOM 786 N N . MET A 1 107 ? 13.242 5.535 -3.228 1.00 95.88 107 MET A N 1
ATOM 787 C CA . MET A 1 107 ? 12.121 4.751 -2.717 1.00 95.88 107 MET A CA 1
ATOM 788 C C . MET A 1 107 ? 11.785 3.587 -3.653 1.00 95.88 107 MET A C 1
ATOM 790 O O . MET A 1 107 ? 11.632 2.460 -3.185 1.00 95.88 107 MET A O 1
ATOM 794 N N . ALA A 1 108 ? 11.748 3.817 -4.968 1.00 96.75 108 ALA A N 1
ATOM 795 C CA . ALA A 1 108 ? 11.537 2.765 -5.960 1.00 96.75 108 ALA A CA 1
ATOM 796 C C . ALA A 1 108 ? 12.592 1.650 -5.839 1.00 96.75 108 ALA A C 1
ATOM 798 O O . ALA A 1 108 ? 12.257 0.466 -5.788 1.00 96.75 108 ALA A O 1
ATOM 799 N N . ARG A 1 109 ? 13.865 2.027 -5.685 1.00 95.88 109 ARG A N 1
ATOM 800 C CA . ARG A 1 109 ? 14.987 1.112 -5.441 1.00 95.88 109 ARG A CA 1
ATOM 801 C C . ARG A 1 109 ? 14.836 0.341 -4.132 1.00 95.88 109 ARG A C 1
ATOM 803 O O . ARG A 1 109 ? 15.097 -0.865 -4.093 1.00 95.88 109 ARG A O 1
ATOM 810 N N . TRP A 1 110 ? 14.455 1.020 -3.050 1.00 95.06 110 TRP A N 1
ATOM 811 C CA . TRP A 1 110 ? 14.227 0.373 -1.758 1.00 95.06 110 TRP A CA 1
ATOM 812 C C . TRP A 1 110 ? 13.089 -0.650 -1.841 1.00 95.06 110 TRP A C 1
ATOM 814 O O . TRP A 1 110 ? 13.274 -1.793 -1.415 1.00 95.06 110 TRP A O 1
ATOM 824 N N . LEU A 1 111 ? 11.964 -0.283 -2.465 1.00 93.88 111 LEU A N 1
ATOM 825 C CA . LEU A 1 111 ? 10.820 -1.164 -2.698 1.00 93.88 111 LEU A CA 1
ATOM 826 C C . LEU A 1 111 ? 11.204 -2.378 -3.542 1.00 93.88 111 LEU A C 1
ATOM 828 O O . LEU A 1 111 ? 10.947 -3.506 -3.121 1.00 93.88 111 LEU A O 1
ATOM 832 N N . ALA A 1 112 ? 11.875 -2.159 -4.676 1.00 93.38 112 ALA A N 1
ATOM 833 C CA . ALA A 1 112 ? 12.347 -3.224 -5.552 1.00 93.38 112 ALA A CA 1
ATOM 834 C C . ALA A 1 112 ? 13.193 -4.228 -4.763 1.00 93.38 112 ALA A C 1
ATOM 836 O O . ALA A 1 112 ? 12.894 -5.412 -4.731 1.00 93.38 112 ALA A O 1
ATOM 837 N N . ARG A 1 113 ? 14.181 -3.763 -3.992 1.00 91.50 113 ARG A N 1
ATOM 838 C CA . ARG A 1 113 ? 15.079 -4.650 -3.235 1.00 91.50 113 ARG A CA 1
ATOM 839 C C . ARG A 1 113 ? 14.401 -5.360 -2.066 1.00 91.50 113 ARG A C 1
ATOM 841 O O . ARG A 1 113 ? 14.685 -6.534 -1.827 1.00 91.50 113 ARG A O 1
ATOM 848 N N . ARG A 1 114 ? 13.549 -4.656 -1.315 1.00 90.06 114 ARG A N 1
ATOM 849 C CA . ARG A 1 114 ? 12.958 -5.149 -0.060 1.00 90.06 114 ARG A CA 1
ATOM 850 C C . ARG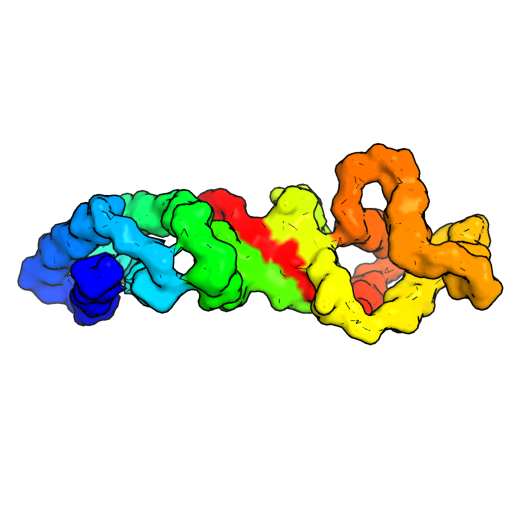 A 1 114 ? 11.685 -5.969 -0.273 1.00 90.06 114 ARG A C 1
ATOM 852 O O . ARG A 1 114 ? 11.385 -6.825 0.564 1.00 90.06 114 ARG A O 1
ATOM 859 N N . PHE A 1 115 ? 10.971 -5.715 -1.370 1.00 88.31 115 PHE A N 1
ATOM 860 C CA . PHE A 1 115 ? 9.638 -6.233 -1.673 1.00 88.31 115 PHE A CA 1
ATOM 861 C C . PHE A 1 115 ? 9.506 -6.691 -3.139 1.00 88.31 115 PHE A C 1
ATOM 863 O O . PHE A 1 115 ? 8.475 -6.459 -3.762 1.00 88.31 115 PHE A O 1
ATOM 870 N N . ARG A 1 116 ? 10.508 -7.401 -3.687 1.00 81.06 116 ARG A N 1
ATOM 871 C CA . ARG A 1 116 ? 10.548 -7.892 -5.092 1.00 81.06 116 ARG A CA 1
ATOM 872 C C . ARG A 1 116 ? 9.273 -8.583 -5.606 1.00 81.06 116 ARG A C 1
ATOM 874 O O . ARG A 1 116 ? 9.056 -8.637 -6.807 1.00 81.06 116 ARG A O 1
ATOM 881 N N . GLY A 1 117 ? 8.457 -9.169 -4.726 1.00 84.19 117 GLY A N 1
ATOM 882 C CA . GLY A 1 117 ? 7.198 -9.840 -5.095 1.00 84.19 117 GLY A CA 1
ATOM 883 C C . GLY A 1 117 ? 5.932 -9.001 -4.898 1.00 84.19 117 GLY A C 1
ATOM 884 O O . GLY A 1 117 ? 4.853 -9.428 -5.302 1.00 84.19 117 GLY A O 1
ATOM 885 N N . ASP A 1 118 ? 6.059 -7.840 -4.263 1.00 89.81 118 ASP A N 1
ATOM 886 C CA . ASP A 1 118 ? 4.947 -6.983 -3.855 1.00 89.81 118 ASP A CA 1
ATOM 887 C C . ASP A 1 118 ? 5.050 -5.561 -4.422 1.00 89.81 118 ASP A C 1
ATOM 889 O O . ASP A 1 118 ? 4.101 -4.794 -4.260 1.00 89.81 118 ASP A O 1
ATOM 893 N N . ALA A 1 119 ? 6.163 -5.222 -5.084 1.00 93.69 119 ALA A N 1
ATOM 894 C CA . ALA A 1 119 ? 6.389 -3.970 -5.796 1.00 93.69 119 ALA A CA 1
ATOM 895 C C . ALA A 1 119 ? 6.665 -4.227 -7.290 1.00 93.69 119 ALA A C 1
ATOM 897 O O . ALA A 1 119 ? 7.585 -4.970 -7.628 1.00 93.69 119 ALA A O 1
ATOM 898 N N . GLU A 1 120 ? 5.873 -3.626 -8.179 1.00 95.50 120 GLU A N 1
ATOM 899 C CA . GLU A 1 120 ? 6.022 -3.757 -9.637 1.00 95.50 120 GLU A CA 1
ATOM 900 C C . GLU A 1 120 ? 5.431 -2.540 -10.358 1.00 95.50 120 GLU A C 1
ATOM 902 O O . GLU A 1 120 ? 4.527 -1.880 -9.846 1.00 95.50 120 GLU A O 1
ATOM 907 N N . ILE A 1 121 ? 5.904 -2.254 -11.568 1.00 95.69 121 ILE A N 1
ATOM 908 C CA . ILE A 1 121 ? 5.365 -1.181 -12.403 1.00 95.69 121 ILE A CA 1
ATOM 909 C C . ILE A 1 121 ? 3.932 -1.524 -12.835 1.00 95.69 121 ILE A C 1
ATOM 911 O O . ILE A 1 121 ? 3.638 -2.566 -13.426 1.00 95.69 121 ILE A O 1
ATOM 915 N N . ALA A 1 122 ? 3.005 -0.613 -12.565 1.00 95.00 122 ALA A N 1
ATOM 916 C CA . ALA A 1 122 ? 1.623 -0.682 -13.002 1.00 95.00 122 ALA A CA 1
ATOM 917 C C . ALA A 1 122 ? 1.495 -0.191 -14.451 1.00 95.00 122 ALA A C 1
ATOM 919 O O . ALA A 1 122 ? 0.860 0.827 -14.700 1.00 95.00 122 ALA A O 1
ATOM 920 N N . TRP A 1 123 ? 2.034 -0.941 -15.419 1.00 94.06 123 TRP A N 1
ATOM 921 C CA . TRP A 1 123 ? 2.032 -0.562 -16.844 1.00 94.06 123 TRP A CA 1
ATOM 922 C C . TRP A 1 123 ? 0.660 -0.171 -17.410 1.00 94.06 123 TRP A C 1
ATOM 924 O O . TRP A 1 123 ? 0.580 0.657 -18.304 1.00 94.06 123 TRP A O 1
ATOM 934 N N . ALA A 1 124 ? -0.430 -0.731 -16.877 1.00 91.88 124 ALA A N 1
ATOM 935 C CA . ALA A 1 124 ? -1.798 -0.371 -17.268 1.00 91.88 124 ALA A CA 1
ATOM 936 C C . ALA A 1 124 ? -2.218 1.062 -16.872 1.00 91.88 124 ALA A C 1
ATOM 938 O O . ALA A 1 124 ? -3.295 1.499 -17.259 1.00 91.88 124 ALA A O 1
ATOM 939 N N . LYS A 1 125 ? -1.415 1.747 -16.052 1.00 90.88 125 LYS A N 1
ATOM 940 C CA . LYS A 1 125 ? -1.606 3.129 -15.593 1.00 90.88 125 LYS A CA 1
ATOM 941 C C . LYS A 1 125 ? -0.509 4.068 -16.116 1.00 90.88 125 LYS A C 1
ATOM 943 O O . LYS A 1 125 ? -0.402 5.187 -15.629 1.00 90.88 125 LYS A O 1
ATOM 948 N N . PHE A 1 126 ? 0.358 3.581 -17.004 1.00 93.19 126 PHE A N 1
ATOM 949 C CA . PHE A 1 126 ? 1.482 4.338 -17.539 1.00 93.19 126 PHE A CA 1
ATOM 950 C C . PHE A 1 126 ? 1.179 4.773 -18.972 1.00 93.19 126 PHE A C 1
ATOM 952 O O . PHE A 1 126 ? 1.108 3.928 -19.865 1.00 93.19 126 PHE A O 1
ATOM 959 N N . ASP A 1 127 ? 1.039 6.082 -19.171 1.00 88.62 127 ASP A N 1
ATOM 960 C CA . ASP A 1 127 ? 0.618 6.668 -20.450 1.00 88.62 127 ASP A CA 1
ATOM 961 C C . ASP A 1 127 ? 1.768 7.374 -21.201 1.00 88.62 127 ASP A C 1
ATOM 963 O O . ASP A 1 127 ? 1.586 7.833 -22.324 1.00 88.62 127 ASP A O 1
ATOM 967 N N . GLU A 1 128 ? 2.974 7.427 -20.623 1.00 87.31 128 GLU A N 1
ATOM 968 C CA . GLU A 1 128 ? 4.134 8.167 -21.154 1.00 87.31 128 GLU A CA 1
ATOM 969 C C . GLU A 1 128 ? 5.138 7.248 -21.878 1.00 87.31 128 GLU A C 1
ATOM 971 O O . GLU A 1 128 ? 6.339 7.247 -21.597 1.00 87.31 128 GLU A O 1
ATOM 976 N N . ALA A 1 129 ? 4.639 6.422 -22.804 1.00 84.38 129 ALA A N 1
ATOM 977 C CA . ALA A 1 129 ? 5.444 5.415 -23.504 1.00 84.38 129 ALA A CA 1
ATOM 978 C C . ALA A 1 129 ? 6.656 6.009 -24.249 1.00 84.38 129 ALA A C 1
ATOM 980 O O . ALA A 1 129 ? 7.745 5.447 -24.151 1.00 84.38 129 ALA A O 1
ATOM 981 N N . ASP A 1 130 ? 6.483 7.154 -24.914 1.00 85.50 130 ASP A N 1
ATOM 982 C CA . ASP A 1 130 ? 7.548 7.806 -25.688 1.00 85.50 130 ASP A CA 1
ATOM 983 C C . ASP A 1 130 ? 8.705 8.261 -24.782 1.00 85.50 130 ASP A C 1
ATOM 985 O O . ASP A 1 130 ? 9.870 8.000 -25.074 1.00 85.50 130 ASP A O 1
ATOM 989 N N . ARG A 1 131 ? 8.395 8.841 -23.611 1.00 88.19 131 ARG A N 1
ATOM 990 C CA . ARG A 1 131 ? 9.409 9.253 -22.622 1.00 88.19 131 ARG A CA 1
ATOM 991 C C . ARG A 1 131 ? 10.216 8.059 -22.111 1.00 88.19 131 ARG A C 1
ATOM 993 O O . ARG A 1 131 ? 11.414 8.181 -21.844 1.00 88.19 131 ARG A O 1
ATOM 1000 N N . LEU A 1 132 ? 9.567 6.904 -21.952 1.00 90.19 132 LEU A N 1
ATOM 1001 C CA . LEU A 1 132 ? 10.254 5.678 -21.564 1.00 90.19 132 LEU A CA 1
ATOM 1002 C C . LEU A 1 132 ? 11.177 5.176 -22.678 1.00 90.19 132 LEU A C 1
ATOM 1004 O O . LEU A 1 132 ? 12.308 4.814 -22.367 1.00 90.19 132 LEU A O 1
ATOM 1008 N N . ASP A 1 133 ? 10.739 5.174 -23.939 1.00 86.31 133 ASP A N 1
ATOM 1009 C CA . ASP A 1 133 ? 11.585 4.790 -25.080 1.00 86.31 133 ASP A CA 1
ATOM 1010 C C . ASP A 1 133 ? 12.815 5.703 -25.204 1.00 86.31 133 ASP A C 1
ATOM 1012 O O . ASP A 1 133 ? 13.941 5.213 -25.327 1.00 86.31 133 ASP A O 1
ATOM 1016 N N . GLU A 1 134 ? 12.634 7.021 -25.091 1.00 86.00 134 GLU A N 1
ATOM 1017 C CA . GLU A 1 134 ? 13.733 7.995 -25.096 1.00 86.00 134 GLU A CA 1
ATOM 1018 C C . GLU A 1 134 ? 14.712 7.740 -23.947 1.00 86.00 134 GLU A C 1
ATOM 1020 O O . GLU A 1 134 ? 15.926 7.668 -24.148 1.00 86.00 134 GLU A O 1
ATOM 1025 N N . THR A 1 135 ? 14.189 7.539 -22.737 1.00 89.75 135 THR A N 1
ATOM 1026 C CA . THR A 1 135 ? 15.021 7.281 -21.558 1.00 89.75 135 THR A CA 1
ATOM 1027 C C . THR A 1 135 ? 15.772 5.962 -21.692 1.00 89.75 135 THR A C 1
ATOM 1029 O O . THR A 1 135 ? 16.972 5.909 -21.435 1.00 89.75 135 THR A O 1
ATOM 1032 N N . LEU A 1 136 ? 15.111 4.890 -22.132 1.00 88.38 136 LEU A N 1
ATOM 1033 C CA . LEU A 1 136 ? 15.760 3.598 -22.339 1.00 88.38 136 LEU A CA 1
ATOM 1034 C C . LEU A 1 136 ? 16.819 3.659 -23.435 1.00 88.38 136 LEU A C 1
ATOM 1036 O O . LEU A 1 136 ? 17.862 3.036 -23.271 1.00 88.38 136 LEU A O 1
ATOM 1040 N N . SER A 1 137 ? 16.619 4.460 -24.481 1.00 84.75 137 SER A N 1
ATOM 1041 C CA . SER A 1 137 ? 17.627 4.684 -25.524 1.00 84.75 137 SER A CA 1
ATOM 1042 C C . SER A 1 137 ? 18.914 5.314 -24.977 1.00 84.75 137 SER A C 1
ATOM 1044 O O . SER A 1 137 ? 19.997 5.024 -25.479 1.00 84.75 137 SER A O 1
ATOM 1046 N N . LEU A 1 138 ? 18.820 6.137 -23.924 1.00 84.62 138 LEU A N 1
ATOM 1047 C CA . LEU A 1 138 ? 19.983 6.717 -23.236 1.00 84.62 138 LEU A CA 1
ATOM 1048 C C . LEU A 1 138 ? 20.677 5.729 -22.288 1.00 84.62 138 LEU A C 1
ATOM 1050 O O . LEU A 1 138 ? 21.876 5.854 -22.038 1.00 84.62 138 LEU A O 1
ATOM 1054 N N . LEU A 1 139 ? 19.926 4.783 -21.716 1.00 85.56 139 LEU A N 1
ATOM 1055 C CA . LEU A 1 139 ? 20.430 3.826 -20.722 1.00 85.56 139 LEU A CA 1
ATOM 1056 C C . LEU A 1 139 ? 20.906 2.504 -21.344 1.00 85.56 139 LEU A C 1
ATOM 1058 O O . LEU A 1 139 ? 21.699 1.785 -20.732 1.00 85.56 139 LEU A O 1
ATOM 1062 N N . ALA A 1 140 ? 20.398 2.161 -22.525 1.00 82.12 140 ALA A N 1
ATOM 1063 C CA . ALA A 1 140 ? 20.729 0.948 -23.251 1.00 82.12 140 ALA A CA 1
ATOM 1064 C C . ALA A 1 140 ? 22.179 0.968 -23.747 1.00 82.12 140 ALA A C 1
ATOM 1066 O O . ALA A 1 140 ? 22.749 2.012 -24.069 1.00 82.12 140 ALA A O 1
ATOM 1067 N N . SER A 1 141 ? 22.793 -0.212 -23.839 1.00 79.88 141 SER A N 1
ATOM 1068 C CA . SER A 1 141 ? 24.090 -0.324 -24.504 1.00 79.88 141 SER A CA 1
ATOM 1069 C C . SER A 1 141 ? 23.960 -0.018 -26.005 1.00 79.88 141 SER A C 1
ATOM 1071 O O . SER A 1 141 ? 22.884 -0.199 -26.579 1.00 79.88 141 SER A O 1
ATOM 1073 N N . PRO A 1 142 ? 25.052 0.359 -26.698 1.00 74.69 142 PRO A N 1
ATOM 1074 C CA . PRO A 1 142 ? 25.003 0.616 -28.139 1.00 74.69 142 PRO A CA 1
ATOM 1075 C C . PRO A 1 142 ? 24.430 -0.548 -28.965 1.00 74.69 142 PRO A C 1
ATOM 1077 O O . PRO A 1 142 ? 23.755 -0.314 -29.957 1.00 74.69 142 PRO A O 1
ATOM 1080 N N . ALA A 1 143 ? 24.652 -1.798 -28.538 1.00 72.75 143 ALA A N 1
ATOM 1081 C CA . ALA A 1 143 ? 24.113 -2.991 -29.201 1.00 72.75 143 ALA A CA 1
ATOM 1082 C C . ALA A 1 143 ? 22.609 -3.214 -28.946 1.00 72.75 143 ALA A C 1
ATOM 1084 O O . ALA A 1 143 ? 21.960 -3.962 -29.671 1.00 72.75 143 ALA A O 1
ATOM 1085 N N . GLU A 1 144 ? 22.056 -2.597 -27.903 1.00 81.81 144 GLU A N 1
ATOM 1086 C CA . GLU A 1 144 ? 20.633 -2.645 -27.561 1.00 81.81 144 GLU A CA 1
ATOM 1087 C C . GLU A 1 144 ? 19.858 -1.462 -28.161 1.00 81.81 144 GLU A C 1
ATOM 1089 O O . GLU A 1 144 ? 18.640 -1.553 -28.275 1.00 81.81 144 GLU A O 1
ATOM 1094 N N . GLY A 1 145 ? 20.543 -0.389 -28.577 1.00 73.25 145 GLY A N 1
ATOM 1095 C CA . GLY A 1 145 ? 19.937 0.822 -29.143 1.00 73.25 145 GLY A CA 1
ATOM 1096 C C . GLY A 1 145 ? 19.050 0.566 -30.366 1.00 73.25 145 GLY A C 1
ATOM 1097 O O . GLY A 1 145 ? 17.985 1.168 -30.487 1.00 73.25 145 GLY A O 1
ATOM 1098 N N . ASP A 1 146 ? 19.414 -0.405 -31.212 1.00 78.88 146 ASP A N 1
ATOM 1099 C CA . ASP A 1 146 ? 18.623 -0.798 -32.389 1.00 78.88 146 ASP A CA 1
ATOM 1100 C C . ASP A 1 146 ? 17.198 -1.252 -32.015 1.00 78.88 146 ASP A C 1
ATOM 1102 O O . ASP A 1 146 ? 16.267 -1.121 -32.814 1.00 78.88 146 ASP A O 1
ATOM 1106 N N . ALA A 1 147 ? 16.991 -1.731 -30.780 1.00 80.62 147 ALA A N 1
ATOM 1107 C CA . ALA A 1 147 ? 15.683 -2.153 -30.285 1.00 80.62 147 ALA A CA 1
ATOM 1108 C C . ALA A 1 147 ? 14.653 -1.014 -30.225 1.00 80.62 147 ALA A C 1
ATOM 1110 O O . ALA A 1 147 ? 13.455 -1.302 -30.298 1.00 80.62 147 ALA A O 1
ATOM 1111 N N . PHE A 1 148 ? 15.111 0.235 -30.105 1.00 81.06 148 PHE A N 1
ATOM 1112 C CA . PHE A 1 148 ? 14.286 1.433 -29.908 1.00 81.06 148 PHE A CA 1
ATOM 1113 C C . PHE A 1 148 ? 14.164 2.304 -31.170 1.00 81.06 148 PHE A C 1
ATOM 1115 O O . PHE A 1 148 ? 13.546 3.363 -31.138 1.00 81.06 148 PHE A O 1
ATOM 1122 N N . SER A 1 149 ? 14.747 1.869 -32.290 1.00 77.69 149 SER A N 1
ATOM 1123 C CA . SER A 1 149 ? 14.655 2.565 -33.579 1.00 77.69 149 SER A CA 1
ATOM 1124 C C . SER A 1 149 ? 13.328 2.293 -34.309 1.00 77.69 149 SER A C 1
ATOM 1126 O O . SER A 1 149 ? 12.559 1.406 -33.928 1.00 77.69 149 SER A O 1
ATOM 1128 N N . GLU A 1 150 ? 13.050 3.039 -35.385 1.00 75.25 150 GLU A N 1
ATOM 1129 C CA . GLU A 1 150 ? 11.892 2.779 -36.251 1.00 75.25 150 GLU A CA 1
ATOM 1130 C C . GLU A 1 150 ? 11.984 1.362 -36.852 1.00 75.25 150 GLU A C 1
ATOM 1132 O O . GLU A 1 150 ? 12.926 1.030 -37.568 1.00 75.25 150 GLU A O 1
ATOM 1137 N N . GLY A 1 151 ? 11.009 0.502 -36.533 1.00 77.56 151 GLY A N 1
ATOM 1138 C CA . GLY A 1 151 ? 11.023 -0.920 -36.911 1.00 77.56 151 GLY A CA 1
ATOM 1139 C C . GLY A 1 151 ? 11.734 -1.849 -35.916 1.00 77.56 151 GLY A C 1
ATOM 1140 O O . GLY A 1 151 ? 11.786 -3.059 -36.148 1.00 77.56 151 GLY A O 1
ATOM 1141 N N . GLY A 1 152 ? 12.239 -1.311 -34.802 1.00 83.56 152 GLY A N 1
ATOM 1142 C CA . GLY A 1 152 ? 12.766 -2.069 -33.672 1.00 83.56 152 GLY A CA 1
ATOM 1143 C C . GLY A 1 152 ? 11.691 -2.859 -32.914 1.00 83.56 152 GLY A C 1
ATOM 1144 O O . GLY A 1 152 ? 10.493 -2.799 -33.196 1.00 83.56 152 GLY A O 1
ATOM 1145 N N . ILE A 1 153 ? 12.121 -3.633 -31.915 1.00 86.94 153 ILE A N 1
ATOM 1146 C CA . ILE A 1 153 ? 11.216 -4.476 -31.113 1.00 86.94 153 ILE A CA 1
ATOM 1147 C C . ILE A 1 153 ? 10.397 -3.677 -30.079 1.00 86.94 153 ILE A C 1
ATOM 1149 O O . ILE A 1 153 ? 9.422 -4.212 -29.542 1.00 86.94 153 ILE A O 1
ATOM 1153 N N . GLY A 1 154 ? 10.796 -2.431 -29.793 1.00 87.19 154 GLY A N 1
ATOM 1154 C CA . GLY A 1 154 ? 10.187 -1.530 -28.812 1.00 87.19 154 GLY A CA 1
ATOM 1155 C C . GLY A 1 154 ? 10.456 -1.920 -27.353 1.00 87.19 154 GLY A C 1
ATOM 1156 O O . GLY A 1 154 ? 10.765 -3.079 -27.040 1.00 87.19 154 GLY A O 1
ATOM 1157 N N . TRP A 1 155 ? 10.284 -0.969 -26.425 1.00 87.50 155 TRP A N 1
ATOM 1158 C CA . TRP A 1 155 ? 10.617 -1.169 -25.008 1.00 87.50 155 TRP A CA 1
ATOM 1159 C C . TRP A 1 155 ? 9.936 -2.377 -24.360 1.00 87.50 155 TRP A C 1
ATOM 1161 O O . TRP A 1 155 ? 10.570 -3.106 -23.601 1.00 87.50 155 TRP A O 1
ATOM 1171 N N . LYS A 1 156 ? 8.658 -2.648 -24.666 1.00 88.06 156 LYS A N 1
ATOM 1172 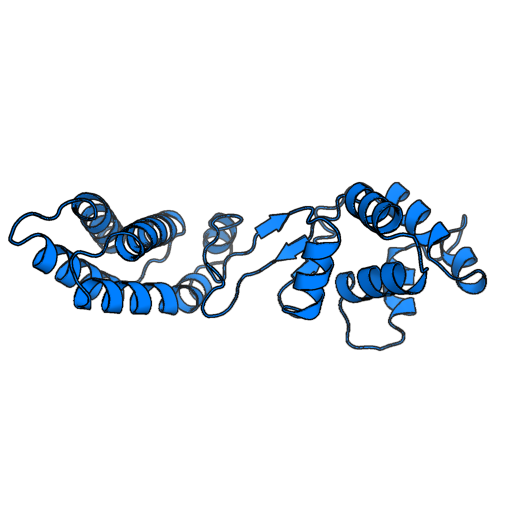C CA . LYS A 1 156 ? 7.911 -3.758 -24.038 1.00 88.06 156 LYS A CA 1
ATOM 1173 C C . LYS A 1 156 ? 8.570 -5.100 -24.309 1.00 88.06 156 LYS A C 1
ATOM 1175 O O . LYS A 1 156 ? 8.721 -5.919 -23.401 1.00 88.06 156 LYS A O 1
ATOM 1180 N N . ARG A 1 157 ? 8.937 -5.348 -25.570 1.00 88.69 157 ARG A N 1
ATOM 1181 C CA . ARG A 1 157 ? 9.600 -6.594 -25.957 1.00 88.69 157 ARG A CA 1
ATOM 1182 C C . ARG A 1 157 ? 11.037 -6.600 -25.462 1.00 88.69 157 ARG A C 1
ATOM 1184 O O . ARG A 1 157 ? 11.492 -7.642 -24.990 1.00 88.69 157 ARG A O 1
ATOM 1191 N N . TRP A 1 158 ? 11.708 -5.455 -25.527 1.00 91.62 158 TRP A N 1
ATOM 1192 C CA . TRP A 1 158 ? 13.065 -5.298 -25.034 1.00 91.62 158 TRP A CA 1
ATOM 1193 C C . TRP A 1 158 ? 13.187 -5.635 -23.543 1.00 91.62 158 TRP A C 1
ATOM 1195 O O . TRP A 1 158 ? 14.023 -6.466 -23.206 1.00 91.62 158 TRP A O 1
ATOM 1205 N N . LEU A 1 159 ? 12.298 -5.139 -22.669 1.00 91.00 159 LEU A N 1
ATOM 1206 C CA . LEU A 1 159 ? 12.297 -5.481 -21.237 1.00 91.00 159 LEU A CA 1
ATOM 1207 C C . LEU A 1 159 ? 12.236 -6.997 -21.008 1.00 91.00 159 LEU A C 1
ATOM 1209 O O . LEU A 1 159 ? 12.904 -7.517 -20.120 1.00 91.00 159 LEU A O 1
ATOM 1213 N N . GLN A 1 160 ? 11.476 -7.740 -21.820 1.00 89.56 160 GLN A N 1
ATOM 1214 C CA . GLN A 1 160 ? 11.418 -9.200 -21.691 1.00 89.56 160 GLN A CA 1
ATOM 1215 C C . GLN A 1 160 ? 12.721 -9.881 -22.129 1.00 89.56 160 GLN A C 1
ATOM 1217 O O . GLN A 1 160 ? 13.144 -10.850 -21.498 1.00 89.56 160 GLN A O 1
ATOM 1222 N N . VAL A 1 161 ? 13.365 -9.383 -23.189 1.00 90.88 161 VAL A N 1
ATOM 1223 C CA . VAL A 1 161 ? 14.631 -9.935 -23.700 1.00 90.88 161 VAL A CA 1
ATOM 1224 C C . VAL A 1 161 ? 15.802 -9.582 -22.776 1.00 90.88 161 VAL A C 1
ATOM 1226 O O . VAL A 1 161 ? 16.587 -10.465 -22.440 1.00 90.88 161 VAL A O 1
ATOM 1229 N N . ALA A 1 162 ? 15.878 -8.340 -22.293 1.00 90.69 162 ALA A N 1
ATOM 1230 C CA . ALA A 1 162 ? 16.949 -7.818 -21.437 1.00 90.69 162 ALA A CA 1
ATOM 1231 C C . ALA A 1 162 ? 17.039 -8.515 -20.065 1.00 90.69 162 ALA A C 1
ATOM 1233 O O . ALA A 1 162 ? 18.105 -8.582 -19.441 1.00 90.69 162 ALA A O 1
ATOM 1234 N N . LYS A 1 163 ? 15.945 -9.125 -19.590 1.00 91.56 163 LYS A N 1
ATOM 1235 C CA . LYS A 1 163 ? 16.000 -10.010 -18.415 1.00 91.56 163 LYS A CA 1
ATOM 1236 C C . LYS A 1 163 ? 16.846 -11.253 -18.674 1.00 91.56 16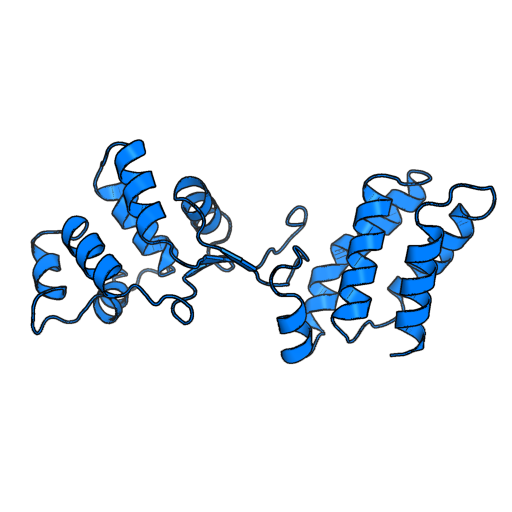3 LYS A C 1
ATOM 1238 O O . LYS A 1 163 ? 17.405 -11.789 -17.722 1.00 91.56 163 LYS A O 1
ATOM 1243 N N . GLY A 1 164 ? 16.950 -11.733 -19.915 1.00 88.56 164 GLY A N 1
ATOM 1244 C CA . GLY A 1 164 ? 17.789 -12.883 -20.270 1.00 88.56 164 GLY A CA 1
ATOM 1245 C C . GLY A 1 164 ? 17.427 -14.161 -19.506 1.00 88.56 164 GLY A C 1
ATOM 1246 O O . GLY A 1 164 ? 18.307 -14.916 -19.108 1.00 88.56 164 GLY A O 1
ATOM 1247 N N . GLY A 1 165 ? 16.139 -14.365 -19.206 1.00 86.75 165 GLY A N 1
ATOM 1248 C CA . GLY A 1 165 ? 15.660 -15.496 -18.399 1.00 86.75 165 GLY A CA 1
ATOM 1249 C C . GLY A 1 165 ? 15.898 -15.367 -16.887 1.00 86.75 165 GLY A C 1
ATOM 1250 O O . GLY A 1 165 ? 15.514 -16.264 -16.135 1.00 86.75 165 GLY A O 1
ATOM 1251 N N . ARG A 1 166 ? 16.488 -14.260 -16.412 1.00 90.50 166 ARG A N 1
ATOM 1252 C CA . ARG A 1 166 ? 16.631 -13.979 -14.977 1.00 90.50 166 ARG A CA 1
ATOM 1253 C C . ARG A 1 166 ? 15.258 -13.777 -14.341 1.00 90.50 166 ARG A C 1
ATOM 1255 O O . ARG A 1 166 ? 14.380 -13.116 -14.895 1.00 90.50 166 ARG A O 1
ATOM 1262 N N . ARG A 1 167 ? 15.086 -14.315 -13.133 1.00 89.12 167 ARG A N 1
ATOM 1263 C CA . ARG A 1 167 ? 13.869 -14.136 -12.335 1.00 89.12 167 ARG A CA 1
ATOM 1264 C C . ARG A 1 167 ? 13.881 -12.761 -11.662 1.00 89.12 167 ARG A C 1
ATOM 1266 O O . ARG A 1 167 ? 14.296 -12.645 -10.513 1.00 89.12 167 ARG A O 1
ATOM 1273 N N . MET A 1 168 ? 13.435 -11.745 -12.392 1.00 91.12 168 MET A N 1
ATOM 1274 C CA . MET A 1 168 ? 13.329 -10.359 -11.927 1.00 91.12 168 MET A CA 1
ATOM 1275 C C . MET A 1 168 ? 12.079 -9.671 -12.488 1.00 91.12 168 MET A C 1
ATOM 1277 O O . MET A 1 168 ? 11.554 -10.078 -13.530 1.00 91.12 168 MET A O 1
ATOM 1281 N N . THR A 1 169 ?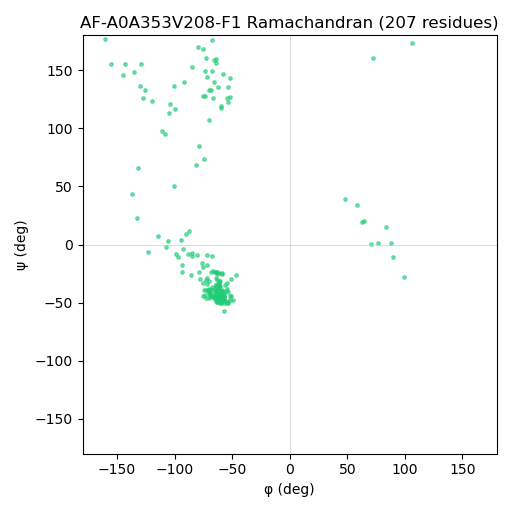 11.605 -8.653 -11.776 1.00 92.88 169 THR A N 1
ATOM 1282 C CA . THR A 1 169 ? 10.499 -7.781 -12.198 1.00 92.88 169 THR A CA 1
ATOM 1283 C C . THR A 1 169 ? 10.940 -6.794 -13.279 1.00 92.88 169 THR A C 1
ATOM 1285 O O . THR A 1 169 ? 12.135 -6.649 -13.551 1.00 92.88 169 THR A O 1
ATOM 1288 N N . ASP A 1 170 ? 9.982 -6.119 -13.921 1.00 94.50 170 ASP A N 1
ATOM 1289 C CA . ASP A 1 170 ? 10.325 -4.995 -14.805 1.00 94.50 170 ASP A CA 1
ATOM 1290 C C . ASP A 1 170 ? 10.925 -3.840 -13.988 1.00 94.50 170 ASP A C 1
ATOM 1292 O O . ASP A 1 170 ? 11.916 -3.241 -14.408 1.00 94.50 170 ASP A O 1
ATOM 1296 N N . LEU A 1 171 ? 10.393 -3.592 -12.784 1.00 95.69 171 LEU A N 1
ATOM 1297 C CA . LEU A 1 171 ? 10.967 -2.632 -11.841 1.00 95.69 171 LEU A CA 1
ATOM 1298 C C . LEU A 1 171 ? 12.429 -2.953 -11.491 1.00 95.69 171 LEU A C 1
ATOM 1300 O O . LEU A 1 171 ? 13.273 -2.064 -11.542 1.00 95.69 171 LEU A O 1
ATOM 1304 N N . ASP A 1 172 ? 12.740 -4.211 -11.161 1.00 94.56 172 ASP A N 1
ATOM 1305 C CA . ASP A 1 172 ? 14.108 -4.646 -10.847 1.00 94.56 172 ASP A CA 1
ATOM 1306 C C . ASP A 1 172 ? 15.069 -4.357 -12.008 1.00 94.56 172 ASP A C 1
ATOM 1308 O O . ASP A 1 172 ? 16.175 -3.865 -11.782 1.00 94.56 172 ASP A O 1
ATOM 1312 N N . LEU A 1 173 ? 14.641 -4.650 -13.241 1.00 93.75 173 LEU A N 1
ATOM 1313 C CA . LEU A 1 173 ? 15.441 -4.402 -14.436 1.00 93.75 173 LEU A CA 1
ATOM 1314 C C . LEU A 1 173 ? 15.691 -2.903 -14.635 1.00 93.75 173 LEU A C 1
ATOM 1316 O O . LEU A 1 173 ? 16.832 -2.517 -14.872 1.00 93.75 173 LEU A O 1
ATOM 1320 N N . LEU A 1 174 ? 14.663 -2.055 -14.512 1.00 94.50 174 LEU A N 1
ATOM 1321 C CA . LEU A 1 174 ? 14.846 -0.607 -14.640 1.00 94.50 174 LEU A CA 1
ATOM 1322 C C . LEU A 1 174 ? 15.803 -0.066 -13.578 1.00 94.50 174 LEU A C 1
ATOM 1324 O O . LEU A 1 174 ? 16.729 0.665 -13.920 1.00 94.50 174 LEU A O 1
ATOM 1328 N N . ILE A 1 175 ? 15.649 -0.468 -12.314 1.00 95.12 175 ILE A N 1
ATOM 1329 C CA . ILE A 1 175 ? 16.585 -0.067 -11.257 1.00 95.12 175 ILE A CA 1
ATOM 1330 C C . ILE A 1 175 ? 18.015 -0.505 -11.605 1.00 95.12 175 ILE A C 1
ATOM 1332 O O . ILE A 1 175 ? 18.933 0.301 -11.501 1.00 95.12 175 ILE A O 1
ATOM 1336 N N . GLU A 1 176 ? 18.217 -1.737 -12.083 1.00 93.12 176 GLU A N 1
ATOM 1337 C CA . GLU A 1 176 ? 19.540 -2.221 -12.498 1.00 93.12 176 GLU A CA 1
ATOM 1338 C C . GLU A 1 176 ? 20.154 -1.377 -13.631 1.00 93.12 176 GLU A C 1
ATOM 1340 O O . GLU A 1 176 ? 21.350 -1.087 -13.591 1.00 93.12 176 GLU A O 1
ATOM 1345 N N . LEU A 1 177 ? 19.362 -0.946 -14.619 1.00 92.06 177 LEU A N 1
ATOM 1346 C CA . LEU A 1 177 ? 19.840 -0.088 -15.711 1.00 92.06 177 LEU A CA 1
ATOM 1347 C C . LEU A 1 177 ? 20.320 1.268 -15.190 1.00 92.06 177 LEU A C 1
ATOM 1349 O O . LEU A 1 177 ? 21.443 1.672 -15.486 1.00 92.06 177 LEU A O 1
ATOM 1353 N N . PHE A 1 178 ? 19.511 1.930 -14.361 1.00 93.75 178 PHE A N 1
ATOM 1354 C CA . PHE A 1 178 ? 19.870 3.210 -13.743 1.00 93.75 178 PHE A CA 1
ATOM 1355 C C . PHE A 1 178 ? 21.087 3.095 -12.807 1.00 93.75 178 PHE A C 1
ATOM 1357 O O . PHE A 1 178 ? 21.851 4.049 -12.676 1.00 93.75 178 PHE A O 1
ATOM 1364 N N . GLU A 1 179 ? 21.310 1.941 -12.166 1.00 92.06 179 GLU A N 1
ATOM 1365 C CA . GLU A 1 179 ? 22.521 1.700 -11.366 1.00 92.06 179 GLU A CA 1
ATOM 1366 C C . GLU A 1 179 ? 23.775 1.512 -12.230 1.00 92.06 179 GLU A C 1
ATOM 1368 O O . GLU A 1 179 ? 24.866 1.917 -11.826 1.00 92.06 179 GLU A O 1
ATOM 1373 N N . ARG A 1 180 ? 23.640 0.907 -13.415 1.00 90.06 180 ARG A N 1
ATOM 1374 C CA . ARG A 1 180 ? 24.770 0.564 -14.291 1.00 90.06 180 ARG A CA 1
ATOM 1375 C C . ARG A 1 180 ? 25.323 1.739 -15.089 1.00 90.06 180 ARG A C 1
ATOM 1377 O O . ARG A 1 180 ? 26.485 1.679 -15.482 1.00 90.06 180 ARG A O 1
ATOM 1384 N N . THR A 1 181 ? 24.535 2.782 -15.337 1.00 84.81 181 THR A N 1
ATOM 1385 C CA . THR A 1 181 ? 24.979 3.931 -16.144 1.00 84.81 181 THR A CA 1
ATOM 1386 C C . THR A 1 181 ? 25.999 4.822 -15.447 1.00 84.81 181 THR A C 1
ATOM 1388 O O . THR A 1 181 ? 26.679 5.596 -16.114 1.00 84.81 181 THR A O 1
ATOM 1391 N N . GLY A 1 182 ? 26.132 4.725 -14.119 1.00 83.56 182 GLY A N 1
ATOM 1392 C CA . GLY A 1 182 ? 27.094 5.527 -13.360 1.00 83.56 182 GLY A CA 1
ATOM 1393 C C . GLY A 1 182 ? 26.814 7.034 -13.403 1.00 83.56 182 GLY A C 1
ATOM 1394 O O . GLY A 1 182 ? 27.724 7.824 -13.155 1.00 83.56 182 GLY A O 1
ATOM 1395 N N . LEU A 1 183 ? 25.578 7.436 -13.727 1.00 89.31 183 LEU A N 1
ATOM 1396 C CA . LEU A 1 183 ? 25.147 8.832 -13.688 1.00 89.31 183 LEU A CA 1
ATOM 13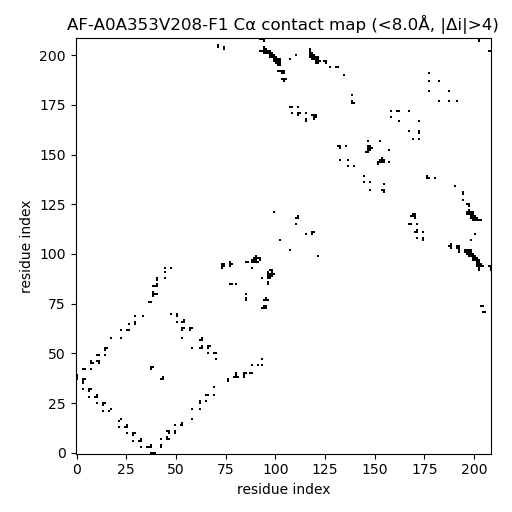97 C C . LEU A 1 183 ? 25.329 9.418 -12.275 1.00 89.31 183 LEU A C 1
ATOM 1399 O O . LEU A 1 183 ? 25.134 8.694 -11.289 1.00 89.31 183 LEU A O 1
ATOM 1403 N N . PRO A 1 184 ? 25.643 10.725 -12.151 1.00 94.44 184 PRO A N 1
ATOM 1404 C CA . PRO A 1 184 ? 25.577 11.417 -10.868 1.00 94.44 184 PRO A CA 1
ATOM 1405 C C . PRO A 1 184 ? 24.209 11.210 -10.210 1.00 94.44 184 PRO A C 1
ATOM 1407 O O . PRO A 1 184 ? 23.191 11.179 -10.902 1.00 94.44 184 PRO A O 1
ATOM 1410 N N . GLU A 1 185 ? 24.184 11.079 -8.883 1.00 93.81 185 GLU A N 1
ATOM 1411 C CA . GLU A 1 185 ? 22.969 10.766 -8.115 1.00 93.81 185 GLU A CA 1
ATOM 1412 C C . GLU A 1 185 ? 21.809 11.712 -8.442 1.00 93.81 185 GLU A C 1
ATOM 1414 O O . GLU A 1 185 ? 20.729 11.242 -8.784 1.00 93.81 185 GLU A O 1
ATOM 1419 N N . GLU A 1 186 ? 22.057 13.022 -8.456 1.00 94.88 186 GLU A N 1
ATOM 1420 C CA . GLU A 1 186 ? 21.043 14.028 -8.793 1.00 94.88 186 GLU A CA 1
ATOM 1421 C C . GLU A 1 186 ? 20.471 13.836 -10.204 1.00 94.88 186 GLU A C 1
ATOM 1423 O O . GLU A 1 186 ? 19.259 13.889 -10.395 1.00 94.88 186 GLU A O 1
ATOM 1428 N N . THR A 1 187 ? 21.322 13.567 -11.201 1.00 94.19 187 THR A N 1
ATOM 1429 C CA . THR A 1 187 ? 20.890 13.337 -12.589 1.00 94.19 187 THR A CA 1
ATOM 1430 C C . THR A 1 187 ? 20.096 12.043 -12.724 1.00 94.19 187 THR A C 1
ATOM 1432 O O . THR A 1 187 ? 19.094 12.009 -13.435 1.00 94.19 187 THR A O 1
ATOM 1435 N N . ARG A 1 188 ? 20.540 10.974 -12.058 1.00 95.06 188 ARG A N 1
ATOM 1436 C CA . ARG A 1 188 ? 19.881 9.666 -12.080 1.00 95.06 188 ARG A CA 1
ATOM 1437 C C . ARG A 1 188 ? 18.488 9.749 -11.466 1.00 95.06 188 ARG A C 1
ATOM 1439 O O . ARG A 1 188 ? 17.531 9.275 -12.075 1.00 95.06 188 ARG A O 1
ATOM 1446 N N . ASP A 1 189 ? 18.398 10.341 -10.281 1.00 95.50 189 ASP A N 1
ATOM 1447 C CA . ASP A 1 189 ? 17.151 10.461 -9.538 1.00 95.50 189 ASP A CA 1
ATOM 1448 C C . ASP A 1 189 ? 16.188 11.382 -10.294 1.00 95.50 189 ASP A C 1
ATOM 1450 O O . ASP A 1 189 ? 15.056 10.992 -10.550 1.00 95.50 189 ASP A O 1
ATOM 1454 N N . TRP A 1 190 ? 16.664 12.527 -10.799 1.00 95.00 190 TRP A N 1
ATOM 1455 C CA . TRP A 1 190 ? 15.865 13.396 -11.666 1.00 95.00 190 TRP A CA 1
ATOM 1456 C C . TRP A 1 190 ? 15.347 12.663 -12.912 1.00 95.00 190 TRP A C 1
ATOM 1458 O O . TRP A 1 190 ? 14.160 12.745 -13.220 1.00 95.00 190 TRP A O 1
ATOM 1468 N N . LEU A 1 191 ? 16.198 11.927 -13.633 1.00 94.56 191 LEU A N 1
ATOM 1469 C CA . LEU A 1 191 ? 15.795 11.217 -14.851 1.00 94.56 191 LEU A CA 1
ATOM 1470 C C . LEU A 1 191 ? 14.734 10.147 -14.559 1.00 94.56 191 LEU A C 1
ATOM 1472 O O . LEU A 1 191 ? 13.763 10.027 -15.302 1.00 94.56 191 LEU A O 1
ATOM 1476 N N . PHE A 1 192 ? 14.896 9.394 -13.470 1.00 95.31 192 PHE A N 1
ATOM 1477 C CA . PHE A 1 192 ? 13.923 8.386 -13.056 1.00 95.31 192 PHE A CA 1
ATOM 1478 C C . PHE A 1 192 ? 12.600 9.021 -12.618 1.00 95.31 192 PHE A C 1
ATOM 1480 O O . PHE A 1 192 ? 11.534 8.576 -13.036 1.00 95.31 192 PHE A O 1
ATOM 1487 N N . ASP A 1 193 ? 12.657 10.079 -11.813 1.00 94.62 193 ASP A N 1
ATOM 1488 C CA . ASP A 1 193 ? 11.476 10.759 -11.285 1.00 94.62 193 ASP A CA 1
ATOM 1489 C C . ASP A 1 193 ? 10.650 11.391 -12.416 1.00 94.62 193 ASP A C 1
ATOM 1491 O O . ASP A 1 193 ? 9.419 11.343 -12.385 1.00 94.62 193 ASP A O 1
ATOM 1495 N N . ASN A 1 194 ? 11.305 11.889 -13.474 1.00 94.00 194 ASN A N 1
ATOM 1496 C CA . ASN A 1 194 ? 10.627 12.387 -14.674 1.00 94.00 194 ASN A CA 1
ATOM 1497 C C . ASN A 1 194 ? 9.874 11.306 -15.448 1.00 94.00 194 ASN A C 1
ATOM 1499 O O . ASN A 1 194 ? 8.928 11.636 -16.162 1.00 94.00 194 ASN A O 1
ATOM 1503 N N . LEU A 1 195 ? 10.232 10.024 -15.323 1.00 94.38 195 LEU A N 1
ATOM 1504 C CA . LEU A 1 195 ? 9.416 8.962 -15.912 1.00 94.38 195 LEU A CA 1
ATOM 1505 C C . LEU A 1 195 ? 8.047 8.861 -15.233 1.00 94.38 195 LEU A C 1
ATOM 1507 O O . LEU A 1 195 ? 7.126 8.330 -15.841 1.00 94.38 195 LEU A O 1
ATOM 1511 N N . ALA A 1 196 ? 7.909 9.335 -13.988 1.00 94.56 196 ALA A N 1
ATOM 1512 C CA . ALA A 1 196 ? 6.681 9.246 -13.201 1.00 94.56 196 ALA A CA 1
ATOM 1513 C C . ALA A 1 196 ? 6.069 7.828 -13.213 1.00 94.56 196 ALA A C 1
ATOM 1515 O O . ALA A 1 196 ? 4.850 7.659 -13.296 1.00 94.56 196 ALA A O 1
ATOM 1516 N N . LEU A 1 197 ? 6.923 6.795 -13.156 1.00 95.12 197 LEU A N 1
ATOM 1517 C CA . LEU A 1 197 ? 6.501 5.400 -13.281 1.00 95.12 197 LEU A CA 1
ATOM 1518 C C . LEU A 1 197 ? 5.500 5.050 -12.177 1.00 95.12 197 LEU A C 1
ATOM 1520 O O . LEU A 1 197 ? 5.870 5.072 -11.002 1.00 95.12 197 LEU A O 1
ATOM 1524 N N . PRO A 1 198 ? 4.256 4.662 -12.506 1.00 95.88 198 PRO A N 1
ATOM 1525 C CA . PRO A 1 198 ? 3.309 4.238 -11.493 1.00 95.88 198 PRO A CA 1
ATOM 1526 C C . PRO A 1 198 ? 3.781 2.897 -10.940 1.00 95.88 198 PRO A C 1
ATOM 1528 O O . PRO A 1 198 ? 3.686 1.869 -11.607 1.00 95.88 198 PRO A O 1
ATOM 1531 N N . ILE A 1 199 ? 4.299 2.886 -9.718 1.00 96.38 199 ILE A N 1
ATOM 1532 C CA . ILE A 1 199 ? 4.762 1.663 -9.069 1.00 96.38 199 ILE A CA 1
ATOM 1533 C C . ILE A 1 199 ? 3.668 1.198 -8.121 1.00 96.38 199 ILE A C 1
ATOM 1535 O O . ILE A 1 199 ? 3.328 1.877 -7.150 1.00 96.38 199 ILE A O 1
ATOM 1539 N N . ARG A 1 200 ? 3.127 0.015 -8.407 1.00 95.69 200 ARG A N 1
ATOM 1540 C CA . ARG A 1 200 ? 2.224 -0.694 -7.513 1.00 95.69 200 ARG A CA 1
ATOM 1541 C C . ARG A 1 200 ? 3.009 -1.273 -6.366 1.00 95.69 200 ARG A C 1
ATOM 1543 O O . ARG A 1 200 ? 3.914 -2.064 -6.602 1.00 95.69 200 ARG A O 1
ATOM 1550 N N . TRP A 1 201 ? 2.578 -1.003 -5.146 1.00 94.38 201 TRP A N 1
ATOM 1551 C CA . TRP A 1 201 ? 3.065 -1.684 -3.960 1.00 94.38 201 TRP A CA 1
ATOM 1552 C C . TRP A 1 201 ? 1.905 -2.271 -3.158 1.00 94.38 201 TRP A C 1
ATOM 1554 O O . TRP A 1 201 ? 0.893 -1.614 -2.923 1.00 94.38 201 TRP A O 1
ATOM 1564 N N . THR A 1 202 ? 2.025 -3.534 -2.750 1.00 91.50 202 THR A N 1
ATOM 1565 C CA . THR A 1 202 ? 1.109 -4.168 -1.793 1.00 9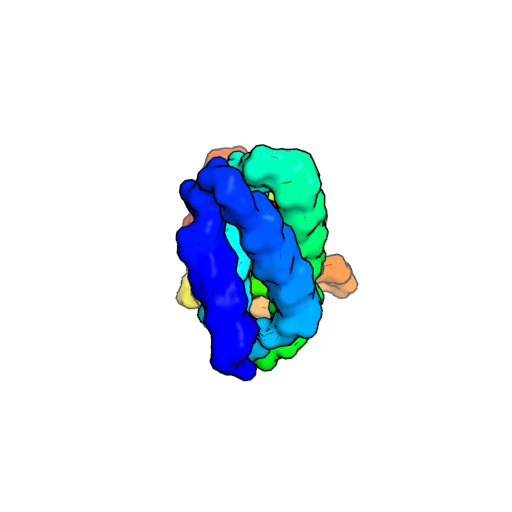1.50 202 THR A CA 1
ATOM 1566 C C . THR A 1 202 ? 1.847 -4.415 -0.478 1.00 91.50 202 THR A C 1
ATOM 1568 O O . THR A 1 202 ? 2.539 -5.427 -0.369 1.00 91.50 202 THR A O 1
ATOM 1571 N N . PRO A 1 203 ? 1.715 -3.546 0.537 1.00 85.25 203 PRO A N 1
ATOM 1572 C CA . PRO A 1 203 ? 2.318 -3.769 1.848 1.00 85.25 203 PRO A CA 1
ATOM 1573 C C . PRO A 1 203 ? 1.926 -5.134 2.431 1.00 85.25 203 PRO A C 1
ATOM 1575 O O . PRO A 1 203 ? 0.743 -5.442 2.601 1.00 85.25 203 PRO A O 1
ATOM 1578 N N . ARG A 1 204 ? 2.923 -5.970 2.750 1.00 79.88 204 ARG A N 1
ATOM 1579 C CA . ARG A 1 204 ? 2.748 -7.252 3.451 1.00 79.88 204 ARG A CA 1
ATOM 1580 C C . ARG A 1 204 ? 3.717 -7.358 4.626 1.00 79.88 204 ARG A C 1
ATOM 1582 O O . ARG A 1 204 ? 4.907 -7.102 4.471 1.00 79.88 204 ARG A O 1
ATOM 1589 N N . GLY A 1 205 ? 3.216 -7.828 5.768 1.00 63.25 205 GLY A N 1
ATOM 1590 C CA . GLY A 1 205 ? 4.014 -8.104 6.969 1.00 63.25 205 GLY A CA 1
ATOM 1591 C C . GLY A 1 205 ? 3.834 -7.078 8.092 1.00 63.25 205 GLY A C 1
ATOM 1592 O O . GLY A 1 205 ? 3.135 -6.081 7.933 1.00 63.25 205 GLY A O 1
ATOM 1593 N N . ALA A 1 206 ? 4.441 -7.363 9.248 1.00 50.12 206 ALA A N 1
ATOM 1594 C CA . ALA A 1 206 ? 4.454 -6.456 10.395 1.00 50.12 206 ALA A CA 1
ATOM 1595 C C . ALA A 1 206 ? 5.297 -5.206 10.077 1.00 50.12 206 ALA A C 1
ATOM 1597 O O . ALA A 1 206 ? 6.404 -5.337 9.555 1.00 50.12 206 ALA A O 1
ATOM 1598 N N . GLY A 1 207 ? 4.765 -4.015 10.375 1.00 52.00 207 GLY A N 1
ATOM 1599 C CA . GLY A 1 207 ? 5.402 -2.723 10.078 1.00 52.00 207 GLY A CA 1
ATOM 1600 C C . GLY A 1 207 ? 5.185 -2.201 8.652 1.00 52.00 207 GLY A C 1
ATOM 1601 O O . GLY A 1 207 ? 5.922 -1.326 8.211 1.00 52.00 207 GLY A O 1
ATOM 1602 N N . ALA A 1 208 ? 4.224 -2.765 7.912 1.00 49.59 208 ALA A N 1
ATOM 1603 C CA . ALA A 1 208 ? 3.850 -2.304 6.572 1.00 49.59 208 ALA A CA 1
ATOM 1604 C C . ALA A 1 208 ? 2.691 -1.280 6.569 1.00 49.59 208 ALA A C 1
ATOM 1606 O O . ALA A 1 208 ? 2.330 -0.783 5.504 1.00 49.59 208 ALA A O 1
ATOM 1607 N N . SER A 1 209 ? 2.131 -0.999 7.748 1.00 45.81 209 SER A N 1
ATOM 1608 C CA . SER A 1 209 ? 1.104 0.005 8.043 1.00 45.81 209 SER A CA 1
ATOM 1609 C C . SER A 1 209 ? 1.540 0.800 9.265 1.00 45.81 209 SER A C 1
ATOM 1611 O O . SER A 1 209 ? 2.207 0.180 10.129 1.00 45.81 209 SER A O 1
#

Secondary structure (DSSP, 8-state):
-HHHHHHHHHHHHHTT--STTHHHHHHHHHHHHHHS---SHHHHHHHHHHHHHHHHS-SSHHHHHHHHHHHHTHHHHHHTS-HHHHHTTTTS--TTS-EEE---HHHHHHHHHH-TTTEEE-GGG---HHHHHHHHHHHS-TTTGGGGSTTS-HHHHHHHHHTTT-S--HHHHHHHHHHHT---HHHHHHHHHHTT--EEE---STT--

Radius of gyration: 22.55 Å; Cα contacts (8 Å, |Δi|>4): 248; chains: 1; bounding box: 52×30×71 Å